Protein AF-A0A1Q3SV59-F1 (afdb_monomer_lite)

Structure (mmCIF, N/CA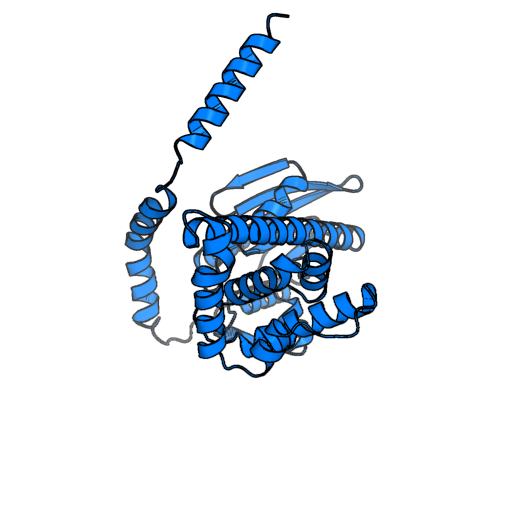/C/O backbone):
data_AF-A0A1Q3SV59-F1
#
_entry.id   AF-A0A1Q3SV59-F1
#
loop_
_atom_site.group_PDB
_atom_site.id
_atom_site.type_symbol
_atom_site.label_atom_id
_atom_site.label_alt_id
_atom_site.label_comp_id
_atom_site.label_asym_id
_atom_site.label_entity_id
_atom_site.label_seq_id
_atom_site.pdbx_PDB_ins_code
_atom_site.Cartn_x
_atom_site.Cartn_y
_atom_site.Cartn_z
_atom_site.occupancy
_atom_site.B_iso_or_equiv
_atom_site.auth_seq_id
_atom_site.auth_comp_id
_atom_site.auth_asym_id
_atom_site.auth_atom_id
_atom_site.pdbx_PDB_model_num
ATOM 1 N N . MET A 1 1 ? -20.778 0.275 23.435 1.00 71.25 1 MET A N 1
ATOM 2 C CA . MET A 1 1 ? -19.853 0.693 22.359 1.00 71.25 1 MET A CA 1
ATOM 3 C C . MET A 1 1 ? -19.160 -0.557 21.856 1.00 71.25 1 MET A C 1
ATOM 5 O O . MET A 1 1 ? -18.616 -1.256 22.701 1.00 71.25 1 MET A O 1
ATOM 9 N N . LYS A 1 2 ? -19.201 -0.863 20.552 1.00 84.00 2 LYS A N 1
ATOM 10 C CA . LYS A 1 2 ? -18.357 -1.925 19.988 1.00 84.00 2 LYS A CA 1
ATOM 11 C C . LYS A 1 2 ? -17.283 -1.284 19.115 1.00 84.00 2 LYS A C 1
ATOM 13 O O . LYS A 1 2 ? -17.604 -0.521 18.201 1.00 84.00 2 LYS A O 1
ATOM 18 N N . LEU A 1 3 ? -16.037 -1.533 19.500 1.00 86.69 3 LEU A N 1
ATOM 19 C CA . LEU A 1 3 ? -14.824 -0.948 18.948 1.00 86.69 3 LEU A CA 1
ATOM 20 C C . LEU A 1 3 ? -14.090 -2.010 18.132 1.00 86.69 3 LEU A C 1
ATOM 22 O O . LEU A 1 3 ? -14.027 -3.168 18.544 1.00 86.69 3 LEU A O 1
ATOM 26 N N . VAL A 1 4 ? -13.506 -1.589 17.018 1.00 90.00 4 VAL A N 1
ATOM 27 C CA . VAL A 1 4 ? -12.573 -2.399 16.237 1.00 90.00 4 VAL A CA 1
ATOM 28 C C . VAL A 1 4 ? -11.297 -1.606 15.965 1.00 90.00 4 VAL A C 1
ATOM 30 O O . VAL A 1 4 ? -11.346 -0.389 15.746 1.00 90.00 4 VAL A O 1
ATOM 33 N N . PHE A 1 5 ? -10.158 -2.297 15.963 1.00 87.75 5 PHE A N 1
ATOM 34 C CA . PHE A 1 5 ? -8.879 -1.720 15.569 1.00 87.75 5 PHE A CA 1
ATOM 35 C C . PHE A 1 5 ? -8.573 -1.973 14.092 1.00 87.75 5 PHE A C 1
ATOM 37 O O . PHE A 1 5 ? -8.591 -3.106 13.620 1.00 87.75 5 PHE A O 1
ATOM 44 N N . LEU A 1 6 ? -8.265 -0.909 13.360 1.00 90.62 6 LEU A N 1
ATOM 45 C CA . LEU A 1 6 ? -7.770 -0.980 11.991 1.00 90.62 6 LEU A CA 1
ATOM 46 C C . LEU A 1 6 ? -6.238 -0.999 12.033 1.00 90.62 6 LEU A C 1
ATOM 48 O O . LEU A 1 6 ? -5.619 -0.048 12.512 1.00 90.62 6 LEU A O 1
ATOM 52 N N . ILE A 1 7 ? -5.628 -2.075 11.542 1.00 83.25 7 ILE A N 1
ATOM 53 C CA . ILE A 1 7 ? -4.179 -2.274 11.611 1.00 83.25 7 ILE A CA 1
ATOM 54 C C . ILE A 1 7 ? -3.636 -2.587 10.211 1.00 83.25 7 ILE A C 1
ATOM 56 O O . ILE A 1 7 ? -3.815 -3.699 9.719 1.00 83.25 7 ILE A O 1
ATOM 60 N N . GLU A 1 8 ? -2.960 -1.625 9.578 1.00 83.75 8 GLU A N 1
ATOM 61 C CA . GLU A 1 8 ? -2.280 -1.845 8.292 1.00 83.75 8 GLU A CA 1
ATOM 62 C C . GLU A 1 8 ? -1.152 -2.868 8.427 1.00 83.75 8 GLU A C 1
ATOM 64 O O . GLU A 1 8 ? -0.273 -2.685 9.257 1.00 83.75 8 GLU A O 1
ATOM 69 N N . GLY A 1 9 ? -1.134 -3.911 7.593 1.00 77.44 9 GLY A N 1
ATOM 70 C CA . GLY A 1 9 ? -0.074 -4.925 7.571 1.00 77.44 9 GLY A CA 1
ATOM 71 C C . GLY A 1 9 ? -0.368 -6.167 8.417 1.00 77.44 9 GLY A C 1
ATOM 72 O O . GLY A 1 9 ? 0.364 -7.158 8.326 1.00 77.44 9 GLY A O 1
ATOM 73 N N . ALA A 1 10 ? -1.465 -6.184 9.185 1.00 76.75 10 ALA A N 1
ATOM 74 C CA . ALA A 1 10 ? -1.849 -7.350 9.981 1.00 76.75 10 ALA A CA 1
ATOM 75 C C . ALA A 1 10 ? -2.159 -8.586 9.114 1.00 76.75 10 ALA A C 1
ATOM 77 O O . ALA A 1 10 ? -1.896 -9.707 9.555 1.00 76.75 10 ALA A O 1
ATOM 78 N N . LYS A 1 11 ? -2.616 -8.409 7.862 1.00 77.38 11 LYS A N 1
ATOM 79 C CA . LYS A 1 11 ? -2.768 -9.519 6.899 1.00 77.38 11 LYS A CA 1
ATOM 80 C C . LYS A 1 11 ? -1.458 -10.269 6.656 1.00 77.38 11 LYS A C 1
ATOM 82 O O . LYS A 1 11 ? -1.465 -11.496 6.579 1.00 77.38 11 LYS A O 1
ATOM 87 N N . GLY A 1 12 ? -0.337 -9.551 6.568 1.00 69.31 12 GLY A N 1
ATOM 88 C CA . GLY A 1 12 ? 0.979 -10.158 6.362 1.00 69.31 12 GLY A CA 1
ATOM 89 C C . 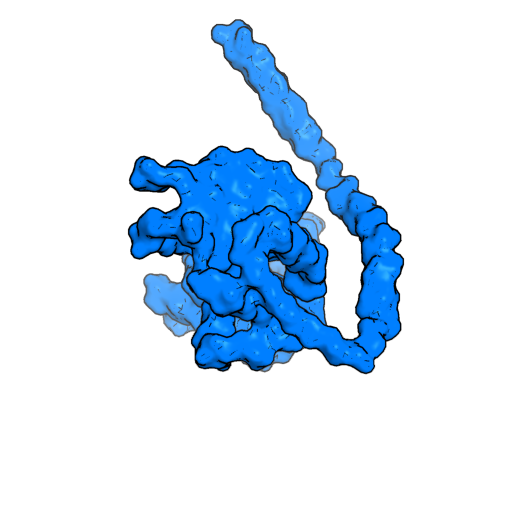GLY A 1 12 ? 1.373 -11.066 7.528 1.00 69.31 12 GLY A C 1
ATOM 90 O O . GLY A 1 12 ? 1.815 -12.193 7.318 1.00 69.31 12 GLY A O 1
ATOM 91 N N . VAL A 1 13 ? 1.125 -10.624 8.762 1.00 70.19 13 VAL A N 1
ATOM 92 C CA . VAL A 1 13 ? 1.375 -11.425 9.974 1.00 70.19 13 VAL A CA 1
ATOM 93 C C . VAL A 1 13 ? 0.439 -12.634 10.043 1.00 70.19 13 VAL A C 1
ATOM 95 O O . VAL A 1 13 ? 0.880 -13.744 10.339 1.00 70.19 13 VAL A O 1
ATOM 98 N N . GLN A 1 14 ? -0.843 -12.459 9.714 1.00 76.38 14 GLN A N 1
ATOM 99 C CA . GLN A 1 14 ? -1.812 -13.561 9.672 1.00 76.38 14 GLN A CA 1
ATOM 100 C C . GLN A 1 14 ? -1.394 -14.658 8.682 1.00 76.38 14 GLN A C 1
ATOM 102 O O . GLN A 1 14 ? -1.534 -15.840 8.989 1.00 76.38 14 GLN A O 1
ATOM 107 N N . GLN A 1 15 ? -0.841 -14.274 7.528 1.00 71.19 15 GLN A N 1
ATOM 108 C CA . GLN A 1 15 ? -0.393 -15.205 6.491 1.00 71.19 15 GLN A CA 1
ATOM 109 C C . GLN A 1 15 ? 0.953 -15.869 6.806 1.00 71.19 15 GLN A C 1
ATOM 111 O O . GLN A 1 15 ? 1.122 -17.054 6.524 1.00 71.19 15 GLN A O 1
ATOM 116 N N . HIS A 1 16 ? 1.913 -15.127 7.365 1.00 66.81 16 HIS A N 1
ATOM 117 C CA . HIS A 1 16 ? 3.304 -15.585 7.476 1.00 66.81 16 HIS A CA 1
ATOM 118 C C . HIS A 1 16 ? 3.741 -15.997 8.884 1.00 66.81 16 HIS A C 1
ATOM 120 O O . HIS A 1 16 ? 4.708 -16.741 9.012 1.00 66.81 16 HIS A O 1
ATOM 126 N N . ALA A 1 17 ? 3.031 -15.560 9.924 1.00 65.62 17 ALA A N 1
ATOM 127 C CA . ALA A 1 17 ? 3.340 -15.868 11.320 1.00 65.62 17 ALA A CA 1
ATOM 128 C C . ALA A 1 17 ? 2.219 -16.666 12.009 1.00 65.62 17 ALA A C 1
ATOM 130 O O . ALA A 1 17 ? 2.153 -16.695 13.230 1.00 65.62 17 ALA A O 1
ATOM 131 N N . ASN A 1 18 ? 1.306 -17.303 11.262 1.00 72.56 18 ASN A N 1
ATOM 132 C CA . ASN A 1 18 ? 0.164 -18.052 11.817 1.00 72.56 18 ASN A CA 1
ATOM 133 C C . ASN A 1 18 ? -0.655 -17.244 12.844 1.00 72.56 18 ASN A C 1
ATOM 135 O O . ASN A 1 18 ? -1.140 -17.789 13.833 1.00 72.56 18 ASN A O 1
ATOM 139 N N . SER A 1 19 ? -0.808 -15.937 12.611 1.00 75.31 19 SER A N 1
ATOM 140 C CA . SER A 1 19 ? -1.455 -14.997 13.545 1.00 75.31 19 SER A CA 1
ATOM 141 C C . SER A 1 19 ? -0.734 -14.805 14.893 1.00 75.31 19 SER A C 1
ATOM 143 O O . SER A 1 19 ? -1.311 -14.230 15.815 1.00 75.31 19 SER A O 1
ATOM 145 N N . ASP A 1 20 ? 0.525 -15.235 15.018 1.00 81.44 20 ASP A N 1
ATOM 146 C CA . ASP A 1 20 ? 1.379 -14.988 16.179 1.00 81.44 20 ASP A CA 1
ATOM 147 C C . ASP A 1 20 ? 2.147 -13.666 16.025 1.00 81.44 20 ASP A C 1
ATOM 149 O O . ASP A 1 20 ? 3.263 -13.597 15.504 1.00 81.44 20 ASP A O 1
ATOM 153 N N . PHE A 1 21 ? 1.537 -12.590 16.521 1.00 79.56 21 PHE A N 1
ATOM 154 C CA . PHE A 1 21 ? 2.120 -11.248 16.495 1.00 79.56 21 PHE A CA 1
ATOM 155 C C . PHE A 1 21 ? 3.379 -11.113 17.366 1.00 79.56 21 PHE A C 1
ATOM 157 O O . PHE A 1 21 ? 4.123 -10.145 17.198 1.00 79.56 21 PHE A O 1
ATOM 164 N N . SER A 1 22 ? 3.672 -12.062 18.266 1.00 79.94 22 SER A N 1
ATOM 165 C CA . SER A 1 22 ? 4.898 -12.006 19.073 1.00 79.94 22 SER A CA 1
ATOM 166 C C . SER A 1 22 ? 6.164 -12.148 18.220 1.00 79.94 22 SER A C 1
ATOM 168 O O . SER A 1 22 ? 7.197 -11.572 18.559 1.00 79.94 22 SER A O 1
ATOM 170 N N . GLN A 1 23 ? 6.061 -12.810 17.062 1.00 74.69 23 GLN A N 1
ATOM 171 C CA . GLN A 1 23 ? 7.168 -13.015 16.121 1.00 74.69 23 GLN A CA 1
ATOM 172 C C . GLN A 1 23 ? 7.599 -11.734 15.403 1.00 74.69 23 GLN A C 1
ATOM 174 O O . GLN A 1 23 ? 8.718 -11.656 14.900 1.00 74.69 23 GLN A O 1
ATOM 179 N N . VAL A 1 24 ? 6.729 -10.720 15.368 1.00 69.44 24 VAL A N 1
ATOM 180 C CA . VAL A 1 24 ? 7.014 -9.423 14.741 1.00 69.44 24 VAL A CA 1
ATOM 181 C C . VAL A 1 24 ? 7.212 -8.305 15.761 1.00 69.44 24 VAL A C 1
ATOM 183 O O . VAL A 1 24 ? 7.395 -7.161 15.363 1.00 69.44 24 VAL A O 1
ATOM 186 N N . LYS A 1 25 ? 7.228 -8.609 17.067 1.00 73.12 25 LYS A N 1
ATOM 187 C CA . LYS A 1 25 ? 7.318 -7.613 18.147 1.00 73.12 25 LYS A CA 1
ATOM 188 C C . LYS A 1 25 ? 8.465 -6.614 17.968 1.00 73.12 25 LYS A C 1
ATOM 190 O O . LYS A 1 25 ? 8.254 -5.420 18.150 1.00 73.12 25 LYS A O 1
ATOM 195 N N . ASP A 1 26 ? 9.649 -7.094 17.601 1.00 67.38 26 ASP A N 1
ATOM 196 C CA . ASP A 1 26 ? 10.840 -6.244 17.474 1.00 67.38 26 ASP A CA 1
ATOM 197 C C . ASP A 1 26 ? 10.957 -5.590 16.086 1.00 67.38 26 ASP A C 1
ATOM 199 O O . ASP A 1 26 ? 11.614 -4.563 15.931 1.00 67.38 26 ASP A O 1
ATOM 203 N N . GLN A 1 27 ? 10.316 -6.173 15.067 1.00 66.56 27 GLN A N 1
ATOM 204 C CA . GLN A 1 27 ? 10.412 -5.734 13.667 1.00 66.56 27 GLN A CA 1
ATOM 205 C C . GLN A 1 27 ? 9.289 -4.766 13.273 1.00 66.56 27 GLN A C 1
ATOM 207 O O . GLN A 1 27 ? 9.495 -3.884 12.443 1.00 66.56 27 GLN A O 1
ATOM 212 N N . GLN A 1 28 ? 8.102 -4.959 13.848 1.00 70.50 28 GLN A N 1
ATOM 213 C CA . GLN A 1 28 ? 6.866 -4.213 13.606 1.00 70.50 28 GLN A CA 1
ATOM 214 C C . GLN A 1 28 ? 6.143 -3.997 14.953 1.00 70.50 28 GLN A C 1
ATOM 216 O O . GLN A 1 28 ? 5.048 -4.533 15.178 1.00 70.50 28 GLN A O 1
ATOM 221 N N . PRO A 1 29 ? 6.768 -3.256 15.892 1.00 69.06 29 PRO A N 1
ATOM 222 C CA . PRO A 1 29 ? 6.237 -3.043 17.242 1.00 69.06 29 PRO A CA 1
ATOM 223 C C . PRO A 1 29 ? 4.836 -2.419 17.246 1.00 69.06 29 PRO A C 1
ATOM 225 O O . PRO A 1 29 ? 4.056 -2.655 18.172 1.00 69.06 29 PRO A O 1
ATOM 228 N N . GLU A 1 30 ? 4.487 -1.666 16.202 1.00 70.12 30 GLU A N 1
ATOM 229 C CA . GLU A 1 30 ? 3.162 -1.091 16.002 1.00 70.12 30 GLU A CA 1
ATOM 230 C C . GLU A 1 30 ? 2.057 -2.149 15.852 1.00 70.12 30 GLU A C 1
ATOM 232 O O . GLU A 1 30 ? 0.995 -2.016 16.467 1.00 70.12 30 GLU A O 1
ATOM 237 N N . LEU A 1 31 ? 2.315 -3.226 15.100 1.00 74.44 31 LEU A N 1
ATOM 238 C CA . LEU A 1 31 ? 1.352 -4.311 14.892 1.00 74.44 31 LEU A CA 1
ATOM 239 C C . LEU A 1 31 ? 1.156 -5.108 16.171 1.00 74.44 31 LEU A C 1
ATOM 241 O O . LEU A 1 31 ? 0.024 -5.383 16.573 1.00 74.44 31 LEU A O 1
ATOM 245 N N . TYR A 1 32 ? 2.269 -5.449 16.823 1.00 76.44 32 TYR A N 1
ATOM 246 C CA . TYR A 1 32 ? 2.247 -6.179 18.081 1.00 76.44 32 TYR A CA 1
ATOM 247 C C . TYR A 1 32 ? 1.446 -5.415 19.138 1.00 76.44 32 TYR A C 1
ATOM 249 O O . TYR A 1 32 ? 0.519 -5.969 19.726 1.00 76.44 32 TYR A O 1
ATOM 257 N N . PHE A 1 33 ? 1.726 -4.124 19.332 1.00 75.25 33 PHE A N 1
ATOM 258 C CA . PHE A 1 33 ? 0.999 -3.327 20.314 1.00 75.25 33 PHE A CA 1
ATOM 259 C C . PHE A 1 33 ? -0.505 -3.281 20.044 1.00 75.25 33 PHE A C 1
ATOM 261 O O . PHE A 1 33 ? -1.291 -3.457 20.973 1.00 75.25 33 PHE A O 1
ATOM 268 N N . LEU A 1 34 ? -0.914 -3.046 18.794 1.00 75.50 34 LEU A N 1
ATOM 269 C CA . LEU A 1 34 ? -2.332 -2.955 18.460 1.00 75.50 34 LEU A CA 1
ATOM 270 C C . LEU A 1 34 ? -3.053 -4.291 18.606 1.00 75.50 34 LEU A C 1
ATOM 272 O O . LEU A 1 34 ? -4.189 -4.307 19.078 1.00 75.50 34 LEU A O 1
ATOM 276 N N . SER A 1 35 ? -2.387 -5.402 18.287 1.00 80.06 35 SER A N 1
ATOM 277 C CA . SER A 1 35 ? -2.933 -6.736 18.547 1.00 80.06 35 SER A CA 1
ATOM 278 C C . SER A 1 35 ? -3.127 -6.999 20.047 1.00 80.06 35 SER A C 1
ATOM 280 O O . SER A 1 35 ? -4.181 -7.488 20.456 1.00 80.06 35 SER A O 1
ATOM 282 N N . GLU A 1 36 ? -2.169 -6.604 20.892 1.00 79.44 36 GLU A N 1
ATOM 283 C CA . GLU A 1 36 ? -2.273 -6.774 22.343 1.00 79.44 36 GLU A CA 1
ATOM 284 C C . GLU A 1 36 ? -3.322 -5.831 22.937 1.00 79.44 36 GLU A C 1
ATOM 286 O O . GLU A 1 36 ? -4.076 -6.219 23.830 1.00 79.44 36 GLU A O 1
ATOM 291 N N . LEU A 1 37 ? -3.442 -4.615 22.403 1.00 77.00 37 LEU A N 1
ATOM 292 C CA . LEU A 1 37 ? -4.496 -3.686 22.780 1.00 77.00 37 LEU A CA 1
ATOM 293 C C . LEU A 1 37 ? -5.880 -4.248 22.431 1.00 77.00 37 LEU A C 1
ATOM 295 O O . LEU A 1 37 ? -6.776 -4.219 23.276 1.00 77.00 37 LEU A O 1
ATOM 299 N N . ALA A 1 38 ? -6.057 -4.785 21.223 1.00 81.94 38 ALA A N 1
ATOM 300 C CA . ALA A 1 38 ? -7.299 -5.423 20.802 1.00 81.94 38 ALA A CA 1
ATOM 301 C C . ALA A 1 38 ? -7.663 -6.585 21.743 1.00 81.94 38 ALA A C 1
ATOM 303 O O . ALA A 1 38 ? -8.746 -6.603 22.333 1.00 81.94 38 ALA A O 1
ATOM 304 N N . LYS A 1 39 ? -6.702 -7.480 21.997 1.00 83.44 39 LYS A N 1
ATOM 305 C CA . LYS A 1 39 ? -6.840 -8.631 22.897 1.00 83.44 39 LYS A CA 1
ATOM 306 C C . LYS A 1 39 ? -7.224 -8.237 24.325 1.00 83.44 39 LYS A C 1
ATOM 308 O O . LYS A 1 39 ? -8.158 -8.802 24.884 1.00 83.44 39 LYS A O 1
ATOM 313 N N . LEU A 1 40 ? -6.554 -7.250 24.920 1.00 81.19 40 LEU A N 1
ATOM 314 C CA . LEU A 1 40 ? -6.821 -6.812 26.299 1.00 81.19 40 LEU A CA 1
ATOM 315 C C . LEU A 1 40 ? -8.206 -6.196 26.491 1.00 81.19 40 LEU A C 1
ATOM 317 O O . LEU A 1 40 ? -8.740 -6.207 27.604 1.00 81.19 40 LEU A O 1
ATOM 321 N N . ASN A 1 41 ? -8.773 -5.661 25.412 1.00 79.38 41 ASN A N 1
ATOM 322 C CA . ASN A 1 41 ? -10.071 -5.004 25.406 1.00 79.38 41 ASN A CA 1
ATOM 323 C C . ASN A 1 41 ? -11.191 -5.874 24.839 1.00 79.38 41 ASN A C 1
ATOM 325 O O . ASN A 1 41 ? -12.309 -5.382 24.704 1.00 79.38 41 ASN A O 1
ATOM 329 N N . ASN A 1 42 ? -10.914 -7.143 24.513 1.00 84.12 42 ASN A N 1
ATOM 330 C CA . ASN A 1 42 ? -11.845 -8.025 23.803 1.00 84.12 42 ASN A CA 1
ATOM 331 C C . ASN A 1 42 ? -12.437 -7.343 22.555 1.00 84.12 42 ASN A C 1
ATOM 333 O O . ASN A 1 42 ? -13.641 -7.405 22.306 1.00 84.12 42 ASN A O 1
ATOM 337 N N . CYS A 1 43 ? -11.587 -6.617 21.829 1.00 85.56 43 CYS A N 1
ATOM 338 C CA . CYS A 1 43 ? -11.930 -5.937 20.591 1.00 85.56 43 CYS A CA 1
ATOM 339 C C . CYS A 1 43 ? -11.381 -6.729 19.410 1.00 85.56 43 CYS A C 1
ATOM 341 O O . CYS A 1 43 ? -10.296 -7.308 19.487 1.00 85.56 43 CYS A O 1
ATOM 343 N N . ASP A 1 44 ? -12.115 -6.692 18.307 1.00 87.25 44 ASP A N 1
ATOM 344 C CA . ASP A 1 44 ? -11.641 -7.240 17.047 1.00 87.25 44 ASP A CA 1
ATOM 345 C C . ASP A 1 44 ? -10.610 -6.291 16.418 1.00 87.25 44 ASP A C 1
ATOM 347 O O . ASP A 1 44 ? -10.552 -5.091 16.724 1.00 87.25 44 ASP A O 1
ATOM 351 N N . PHE A 1 45 ? -9.804 -6.821 15.506 1.00 87.75 45 PHE A N 1
ATOM 352 C CA . PHE A 1 45 ? -8.989 -6.015 14.611 1.00 87.75 45 PHE A CA 1
ATOM 353 C C . PHE A 1 45 ? -9.100 -6.527 13.178 1.00 87.75 45 PHE A C 1
ATOM 355 O O . PHE A 1 45 ? -9.414 -7.692 12.938 1.00 87.75 45 PHE A O 1
ATOM 362 N N . PHE A 1 46 ? -8.838 -5.651 12.217 1.00 89.06 46 PHE A N 1
ATOM 363 C CA . PHE A 1 46 ? -8.887 -5.965 10.795 1.00 89.06 46 PHE A CA 1
ATOM 364 C C . PHE A 1 46 ? -7.915 -5.078 10.018 1.00 89.06 46 PHE A C 1
ATOM 366 O O . PHE A 1 46 ? -7.522 -4.003 10.471 1.00 89.06 46 PHE A O 1
ATOM 373 N N . ASP A 1 47 ? -7.544 -5.535 8.828 1.00 88.94 47 ASP A N 1
ATOM 374 C CA . ASP A 1 47 ? -6.636 -4.831 7.929 1.00 88.94 47 ASP A CA 1
ATOM 375 C C . ASP A 1 47 ? -7.331 -4.579 6.584 1.00 88.94 47 ASP A C 1
ATOM 377 O O . ASP A 1 47 ? -7.335 -5.447 5.702 1.00 88.94 47 ASP A O 1
ATOM 381 N N . PRO A 1 48 ? -7.982 -3.421 6.408 1.00 86.31 48 PRO A N 1
ATOM 382 C CA . PRO A 1 48 ? -8.584 -3.051 5.142 1.00 86.31 48 PRO A CA 1
ATOM 383 C C . PRO A 1 48 ? -7.556 -2.465 4.174 1.00 86.31 48 PRO A C 1
ATOM 385 O O . PRO A 1 48 ? -7.922 -2.235 3.028 1.00 86.31 48 PRO A O 1
ATOM 388 N N . ILE A 1 49 ? -6.310 -2.203 4.588 1.00 85.81 49 ILE A N 1
ATOM 389 C CA . ILE A 1 49 ? -5.359 -1.496 3.736 1.00 85.81 49 ILE A CA 1
ATOM 390 C C . ILE A 1 49 ? -4.853 -2.432 2.640 1.00 85.81 49 ILE A C 1
ATOM 392 O O . ILE A 1 49 ? -4.364 -3.533 2.882 1.00 85.81 49 ILE A O 1
ATOM 396 N N . VAL A 1 50 ? -5.008 -1.984 1.397 1.00 81.06 50 VAL A N 1
ATOM 397 C CA . VAL A 1 50 ? -4.549 -2.695 0.203 1.00 81.06 50 VAL A CA 1
ATOM 398 C C . VAL A 1 50 ? -3.404 -1.901 -0.398 1.00 81.06 50 VAL A C 1
ATOM 400 O O . VAL A 1 50 ? -3.639 -0.964 -1.158 1.00 81.06 50 VAL A O 1
ATOM 403 N N . SER A 1 51 ? -2.162 -2.250 -0.067 1.00 77.06 51 SER A N 1
ATOM 404 C CA . SER A 1 51 ? -0.976 -1.535 -0.549 1.00 77.06 51 SER A CA 1
ATOM 405 C C . SER A 1 51 ? -0.049 -2.465 -1.325 1.00 77.06 51 SER A C 1
ATOM 407 O O . SER A 1 51 ? 0.394 -3.482 -0.805 1.00 77.06 51 SER A O 1
ATOM 409 N N . MET A 1 52 ? 0.214 -2.112 -2.590 1.00 76.94 52 MET A N 1
ATOM 410 C CA . MET A 1 52 ? 1.190 -2.769 -3.477 1.00 76.94 52 MET A CA 1
ATOM 411 C C . MET A 1 52 ? 1.167 -4.317 -3.498 1.00 76.94 52 MET A C 1
ATOM 413 O O . MET A 1 52 ? 2.214 -4.948 -3.633 1.00 76.94 52 MET A O 1
ATOM 417 N N . ASP A 1 53 ? -0.012 -4.942 -3.395 1.00 81.12 53 ASP A N 1
ATOM 418 C CA . ASP A 1 53 ? -0.152 -6.396 -3.527 1.00 81.12 53 ASP A CA 1
ATOM 419 C C . ASP A 1 53 ? -0.121 -6.860 -4.999 1.00 81.12 53 ASP A C 1
ATOM 421 O O . ASP A 1 53 ? -0.130 -6.064 -5.943 1.00 81.12 53 ASP A O 1
ATOM 425 N N . VAL A 1 54 ? -0.090 -8.180 -5.212 1.00 85.50 54 VAL A N 1
ATOM 426 C CA . VAL A 1 54 ? -0.034 -8.778 -6.557 1.00 85.50 54 VAL A CA 1
ATOM 427 C C . VAL A 1 54 ? -1.198 -8.311 -7.437 1.00 85.50 54 VAL A C 1
ATOM 429 O O . VAL A 1 54 ? -1.001 -8.046 -8.625 1.00 85.50 54 VAL A O 1
ATOM 432 N N . GLN A 1 55 ? -2.408 -8.183 -6.888 1.00 84.62 55 GLN A N 1
ATOM 433 C CA . GLN A 1 55 ? -3.588 -7.787 -7.655 1.00 84.62 55 GLN A CA 1
ATOM 434 C C . GLN A 1 55 ? -3.512 -6.312 -8.068 1.00 84.62 55 GLN A C 1
ATOM 436 O O . GLN A 1 55 ? -3.734 -5.974 -9.232 1.00 84.62 55 GLN A O 1
ATOM 441 N N . HIS A 1 56 ? -3.124 -5.439 -7.146 1.00 85.75 56 HIS A N 1
ATOM 442 C CA . HIS A 1 56 ? -2.924 -4.019 -7.381 1.00 85.75 56 HIS A CA 1
ATOM 443 C C . HIS A 1 56 ? -1.838 -3.772 -8.436 1.00 85.75 56 HIS A C 1
ATOM 445 O O . HIS A 1 56 ? -2.033 -2.979 -9.362 1.00 85.75 56 HIS A O 1
ATOM 451 N N . ILE A 1 57 ? -0.726 -4.505 -8.363 1.00 90.88 57 ILE A N 1
ATOM 452 C CA . ILE A 1 57 ? 0.344 -4.434 -9.363 1.00 90.88 57 ILE A CA 1
ATOM 453 C C . ILE A 1 57 ? -0.135 -4.975 -10.723 1.00 90.88 57 ILE A C 1
ATOM 455 O O . ILE A 1 57 ? 0.160 -4.377 -11.759 1.00 90.88 57 ILE A O 1
ATOM 459 N N . THR A 1 58 ? -0.931 -6.051 -10.742 1.00 91.81 58 THR A N 1
ATOM 460 C CA . THR A 1 58 ? -1.532 -6.591 -11.980 1.00 91.81 58 THR A CA 1
ATOM 461 C C . THR A 1 58 ? -2.402 -5.530 -12.665 1.00 91.81 58 THR A C 1
ATOM 463 O O . THR A 1 58 ? -2.287 -5.301 -13.873 1.00 91.81 58 THR A O 1
ATOM 466 N N . TYR A 1 59 ? -3.215 -4.799 -11.893 1.00 90.56 59 TYR A N 1
ATOM 467 C CA . TYR A 1 59 ? -4.010 -3.686 -12.413 1.00 90.56 59 TYR A CA 1
ATOM 468 C C . TYR A 1 59 ? -3.158 -2.531 -12.937 1.00 90.56 59 TYR A C 1
ATOM 470 O O . TYR A 1 59 ? -3.518 -1.938 -13.957 1.00 90.56 59 TYR A O 1
ATOM 478 N N . ALA A 1 60 ? -2.017 -2.239 -12.311 1.00 92.06 60 ALA A N 1
ATOM 479 C CA . ALA A 1 60 ? -1.088 -1.235 -12.820 1.00 92.06 60 ALA A CA 1
ATOM 480 C C . ALA A 1 60 ? -0.571 -1.608 -14.221 1.00 92.06 60 ALA A C 1
ATOM 482 O O . ALA A 1 60 ? -0.614 -0.778 -15.130 1.00 92.06 60 ALA A O 1
ATOM 483 N N . PHE A 1 61 ? -0.169 -2.864 -14.446 1.00 93.94 61 PHE A N 1
ATOM 484 C CA . PHE A 1 61 ? 0.266 -3.327 -15.773 1.00 93.94 61 PHE A CA 1
ATOM 485 C C . PHE A 1 61 ? -0.856 -3.306 -16.820 1.00 93.94 61 PHE A C 1
ATOM 487 O O . PHE A 1 61 ? -0.605 -3.038 -17.995 1.00 93.94 61 PHE A O 1
ATOM 494 N N . SER A 1 62 ? -2.108 -3.508 -16.405 1.00 92.00 62 SER A N 1
ATOM 495 C CA . SER A 1 62 ? -3.276 -3.322 -17.275 1.00 92.00 62 SER A CA 1
ATOM 496 C C . SER A 1 62 ? -3.604 -1.853 -17.565 1.00 92.00 62 SER A C 1
ATOM 498 O O . SER A 1 62 ? -4.187 -1.562 -18.611 1.00 92.00 62 SER A O 1
ATOM 500 N N . LYS A 1 63 ? -3.249 -0.927 -16.664 1.00 92.94 63 LYS A N 1
ATOM 501 C CA . LYS A 1 63 ? -3.533 0.509 -16.790 1.00 92.94 63 LYS A CA 1
ATOM 502 C C . LYS A 1 63 ? -2.493 1.256 -17.620 1.00 92.94 63 LYS A C 1
ATOM 504 O O . LYS A 1 63 ? -2.865 2.115 -18.422 1.00 92.94 63 LYS A O 1
ATOM 509 N N . PHE A 1 64 ? -1.214 0.990 -17.377 1.00 92.25 64 PHE A N 1
ATOM 510 C CA . PHE A 1 64 ? -0.112 1.678 -18.039 1.00 92.25 64 PHE A CA 1
ATOM 511 C C . PHE A 1 64 ? 0.268 0.968 -19.345 1.00 92.25 64 PHE A C 1
ATOM 513 O O . PHE A 1 64 ? 0.200 -0.262 -19.421 1.00 92.25 64 PHE A O 1
ATOM 520 N N . PRO A 1 65 ? 0.664 1.714 -20.393 1.00 90.00 65 PRO A N 1
ATOM 521 C CA . PRO A 1 65 ? 1.097 1.113 -21.647 1.00 90.00 65 PRO A CA 1
ATOM 522 C C . PRO A 1 65 ? 2.353 0.244 -21.440 1.00 90.00 65 PRO A C 1
ATOM 524 O O . PRO A 1 65 ? 3.156 0.550 -20.555 1.00 90.00 65 PRO A O 1
ATOM 527 N N . PRO A 1 66 ? 2.589 -0.783 -22.284 1.00 89.00 66 PRO A N 1
ATOM 528 C CA . PRO A 1 66 ? 3.755 -1.667 -22.171 1.00 89.00 66 PRO A CA 1
ATOM 529 C C . PRO A 1 66 ? 5.106 -0.944 -22.098 1.00 89.00 66 PRO A C 1
ATOM 531 O O . PRO A 1 66 ? 6.017 -1.391 -21.407 1.00 89.00 66 PRO A O 1
ATOM 534 N N . THR A 1 67 ? 5.217 0.217 -22.748 1.00 85.38 67 THR A N 1
ATOM 535 C CA . THR A 1 67 ? 6.407 1.083 -22.719 1.00 85.38 67 THR A CA 1
ATOM 536 C C . THR A 1 67 ? 6.729 1.655 -21.335 1.00 85.38 67 THR A C 1
ATOM 538 O O . THR A 1 67 ? 7.842 2.117 -21.116 1.00 85.38 67 THR A O 1
ATOM 541 N N . GLN A 1 68 ? 5.784 1.618 -20.392 1.00 88.81 68 GLN A N 1
ATOM 542 C CA . GLN A 1 68 ? 5.951 2.081 -19.013 1.00 88.81 68 GLN A CA 1
ATOM 543 C C . GLN A 1 68 ? 6.015 0.932 -17.996 1.00 88.81 68 GLN A C 1
ATOM 545 O O . GLN A 1 68 ? 6.160 1.186 -16.804 1.00 88.81 68 GLN A O 1
ATOM 550 N N . HIS A 1 69 ? 5.932 -0.335 -18.412 1.00 92.94 69 HIS A N 1
ATOM 551 C CA . HIS A 1 69 ? 5.894 -1.460 -17.465 1.00 92.94 69 HIS A CA 1
ATOM 552 C C . HIS A 1 69 ? 7.186 -1.619 -16.662 1.00 92.94 69 HIS A C 1
ATOM 554 O O . HIS A 1 69 ? 7.123 -1.819 -15.451 1.00 92.94 69 HIS A O 1
ATOM 560 N N . GLU A 1 70 ? 8.349 -1.453 -17.295 1.00 91.94 70 GLU A N 1
ATOM 561 C CA . GLU A 1 70 ? 9.639 -1.459 -16.588 1.00 91.94 70 GLU A CA 1
ATOM 562 C C . GLU A 1 70 ? 9.694 -0.338 -15.533 1.00 91.94 70 GLU A C 1
ATOM 564 O O . GLU A 1 70 ? 10.128 -0.546 -14.400 1.00 91.94 70 GLU A O 1
ATOM 569 N N . ARG A 1 71 ? 9.152 0.844 -15.858 1.00 89.75 71 ARG A N 1
ATOM 570 C CA . ARG A 1 71 ? 9.012 1.960 -14.912 1.00 89.75 71 ARG A CA 1
ATOM 571 C C . ARG A 1 71 ? 8.098 1.592 -13.745 1.00 89.75 71 ARG A C 1
ATOM 573 O O . ARG A 1 71 ? 8.486 1.844 -12.610 1.00 89.75 71 ARG A O 1
ATOM 580 N N . VAL A 1 72 ? 6.925 1.010 -14.004 1.00 92.94 72 VAL A N 1
ATOM 581 C CA . VAL A 1 72 ? 5.986 0.555 -12.962 1.00 92.94 72 VAL A CA 1
ATOM 582 C C . VAL A 1 72 ? 6.680 -0.403 -11.991 1.00 92.94 72 VAL A C 1
ATOM 584 O O . VAL A 1 72 ? 6.597 -0.194 -10.783 1.00 92.94 72 VAL A O 1
ATOM 587 N N . ALA A 1 73 ? 7.431 -1.384 -12.504 1.00 92.25 73 ALA A N 1
ATOM 588 C CA . ALA A 1 73 ? 8.218 -2.301 -11.680 1.00 92.25 73 ALA A CA 1
ATOM 589 C C . ALA A 1 73 ? 9.212 -1.550 -10.778 1.00 92.25 73 ALA A C 1
ATOM 591 O O . ALA A 1 73 ? 9.250 -1.783 -9.573 1.00 92.25 73 ALA A O 1
ATOM 592 N N . HIS A 1 74 ? 9.961 -0.589 -11.326 1.00 89.69 74 HIS A N 1
ATOM 593 C CA . HIS A 1 74 ? 10.893 0.212 -10.531 1.00 89.69 74 HIS A CA 1
ATOM 594 C C . HIS A 1 74 ? 10.214 1.111 -9.487 1.00 89.69 74 HIS A C 1
ATOM 596 O O . HIS A 1 74 ? 10.784 1.288 -8.415 1.00 89.69 74 HIS A O 1
ATOM 602 N N . VAL A 1 75 ? 9.009 1.638 -9.744 1.00 88.88 75 VAL A N 1
ATOM 603 C CA . VAL A 1 75 ? 8.243 2.383 -8.723 1.00 88.88 75 VAL A CA 1
ATOM 604 C C . VAL A 1 75 ? 7.877 1.481 -7.543 1.00 88.88 75 VAL A C 1
ATOM 606 O O . VAL A 1 75 ? 7.987 1.905 -6.397 1.00 88.88 75 VAL A O 1
ATOM 609 N N . ILE A 1 76 ? 7.493 0.231 -7.807 1.00 88.19 76 ILE A N 1
ATOM 610 C CA . ILE A 1 76 ? 7.182 -0.748 -6.755 1.00 88.19 76 ILE A CA 1
ATOM 611 C C . ILE A 1 76 ? 8.444 -1.092 -5.958 1.00 88.19 76 ILE A C 1
ATOM 613 O O . ILE A 1 76 ? 8.416 -1.076 -4.731 1.00 88.19 76 ILE A O 1
ATOM 617 N N . LEU A 1 77 ? 9.568 -1.348 -6.636 1.00 86.19 77 LEU A N 1
ATOM 618 C CA . LEU A 1 77 ? 10.853 -1.591 -5.969 1.00 86.19 77 LEU A CA 1
ATOM 619 C C . LEU A 1 77 ? 11.262 -0.410 -5.076 1.00 86.19 77 LEU A C 1
ATOM 621 O O . LEU A 1 77 ? 11.710 -0.616 -3.952 1.00 86.19 77 LEU A O 1
ATOM 625 N N . ASP A 1 78 ? 11.073 0.822 -5.551 1.00 80.00 78 ASP A N 1
ATOM 626 C CA . ASP A 1 78 ? 11.362 2.029 -4.777 1.00 80.00 78 ASP A CA 1
ATOM 627 C C . ASP A 1 78 ? 10.427 2.197 -3.571 1.00 80.00 78 ASP A C 1
ATOM 629 O O . ASP A 1 78 ? 10.879 2.654 -2.525 1.00 80.00 78 ASP A O 1
ATOM 633 N N . PHE A 1 79 ? 9.153 1.807 -3.682 1.00 77.25 79 PHE A N 1
ATOM 634 C CA . PHE A 1 79 ? 8.192 1.887 -2.577 1.00 77.25 79 PHE A CA 1
ATOM 635 C C . PHE A 1 79 ? 8.620 1.038 -1.371 1.00 77.25 79 PHE A C 1
ATOM 637 O O . PHE A 1 79 ? 8.550 1.496 -0.234 1.00 77.25 79 PHE A O 1
ATOM 644 N N . PHE A 1 80 ? 9.119 -0.178 -1.607 1.00 72.00 80 PHE A N 1
ATOM 645 C CA . PHE A 1 80 ? 9.559 -1.081 -0.535 1.00 72.00 80 PHE A CA 1
ATOM 646 C C . PHE A 1 80 ? 10.951 -0.745 0.035 1.00 72.00 80 PHE A C 1
ATOM 648 O O . PHE A 1 80 ? 11.387 -1.348 1.019 1.00 72.00 80 PHE A O 1
ATOM 655 N N . ARG A 1 81 ? 11.673 0.219 -0.549 1.00 65.81 81 ARG A N 1
ATOM 656 C CA . ARG A 1 81 ? 13.006 0.624 -0.093 1.00 65.81 81 ARG A CA 1
ATOM 657 C C . ARG A 1 81 ? 12.913 1.697 0.984 1.00 65.81 81 ARG A C 1
ATOM 659 O O . ARG A 1 81 ? 12.697 2.865 0.682 1.00 65.81 81 ARG A O 1
ATOM 666 N N . SER A 1 82 ? 13.213 1.338 2.231 1.00 50.38 82 SER A N 1
ATOM 667 C CA . SER A 1 82 ? 13.533 2.350 3.249 1.00 50.38 82 SER A CA 1
ATOM 668 C C . SER A 1 82 ? 14.898 2.195 3.918 1.00 50.38 82 SER A C 1
ATOM 670 O O . SER A 1 82 ? 15.341 3.185 4.491 1.00 50.38 82 SER A O 1
ATOM 672 N N . LYS A 1 83 ? 15.597 1.045 3.807 1.00 40.91 83 LYS A N 1
ATOM 673 C CA . LYS A 1 83 ? 16.996 0.855 4.288 1.00 40.91 83 LYS A CA 1
ATOM 674 C C . LYS A 1 83 ? 17.679 -0.490 3.946 1.00 40.91 83 LYS A C 1
ATOM 676 O O . LYS A 1 83 ? 18.825 -0.681 4.344 1.00 40.91 83 LYS A O 1
ATOM 681 N N . THR A 1 84 ? 17.042 -1.415 3.219 1.00 52.31 84 THR A N 1
ATOM 682 C CA . THR A 1 84 ? 17.576 -2.780 3.000 1.00 52.31 84 THR A CA 1
ATOM 683 C C . THR A 1 84 ? 17.435 -3.200 1.532 1.00 52.31 84 THR A C 1
ATOM 685 O O . THR A 1 84 ? 16.400 -2.907 0.929 1.00 52.31 84 THR A O 1
ATOM 688 N N . PRO A 1 85 ? 18.431 -3.877 0.927 1.00 60.41 85 PRO A N 1
ATOM 689 C CA . PRO A 1 85 ? 18.357 -4.297 -0.468 1.00 60.41 85 PRO A CA 1
ATOM 690 C C . PRO A 1 85 ? 17.498 -5.570 -0.591 1.00 60.41 85 PRO A C 1
ATOM 692 O O . PRO A 1 85 ? 18.001 -6.692 -0.600 1.00 60.41 85 PRO A O 1
ATOM 695 N N . LEU A 1 86 ? 16.176 -5.391 -0.649 1.00 72.50 86 LEU A N 1
ATOM 696 C CA . LEU A 1 86 ? 15.190 -6.473 -0.796 1.00 72.50 86 LEU A CA 1
ATOM 697 C C . LEU A 1 86 ? 14.609 -6.565 -2.216 1.00 72.50 86 LEU A C 1
ATOM 699 O O . LEU A 1 86 ? 13.656 -7.310 -2.431 1.00 72.50 86 LEU A O 1
ATOM 703 N N . ASP A 1 87 ? 15.170 -5.852 -3.196 1.00 79.81 87 ASP A N 1
ATOM 704 C CA . ASP A 1 87 ? 14.608 -5.737 -4.548 1.00 79.81 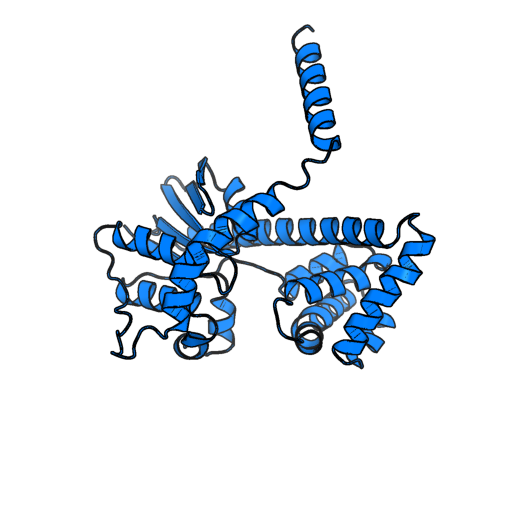87 ASP A CA 1
ATOM 705 C C . ASP A 1 87 ? 14.337 -7.096 -5.201 1.00 79.81 87 ASP A C 1
ATOM 707 O O . ASP A 1 87 ? 13.266 -7.300 -5.763 1.00 79.81 87 ASP A O 1
ATOM 711 N N . ILE A 1 88 ? 15.262 -8.054 -5.086 1.00 80.69 88 ILE A N 1
ATOM 712 C CA . ILE A 1 88 ? 15.074 -9.405 -5.640 1.00 80.69 88 ILE A CA 1
ATOM 713 C C . ILE A 1 88 ? 13.910 -10.148 -4.986 1.00 80.69 88 ILE A C 1
ATOM 715 O O . ILE A 1 88 ? 13.192 -10.891 -5.658 1.00 80.69 88 ILE A O 1
ATOM 719 N N . ILE A 1 89 ? 13.708 -9.957 -3.684 1.00 80.25 89 ILE A N 1
ATOM 720 C CA . ILE A 1 89 ? 12.582 -10.558 -2.967 1.00 80.25 89 ILE A CA 1
ATOM 721 C C . ILE A 1 89 ? 11.283 -9.901 -3.435 1.00 80.25 89 ILE A C 1
ATOM 723 O O . ILE A 1 89 ? 10.352 -10.610 -3.809 1.00 80.25 89 ILE A O 1
ATOM 727 N N . ILE A 1 90 ? 11.243 -8.567 -3.513 1.00 83.50 90 ILE A N 1
ATOM 728 C CA . ILE A 1 90 ? 10.073 -7.826 -4.002 1.00 83.50 90 ILE A CA 1
ATOM 729 C C . ILE A 1 90 ? 9.728 -8.216 -5.445 1.00 83.50 90 ILE A C 1
ATOM 731 O O . ILE A 1 90 ? 8.565 -8.453 -5.777 1.00 83.50 90 ILE A O 1
ATOM 735 N N . LEU A 1 91 ? 10.742 -8.359 -6.298 1.00 86.38 91 LEU A N 1
ATOM 736 C CA . LEU A 1 91 ? 10.589 -8.812 -7.673 1.00 86.38 91 LEU A CA 1
ATOM 737 C C . LEU A 1 91 ? 9.942 -10.197 -7.740 1.00 86.38 91 LEU A C 1
ATOM 739 O O . LEU A 1 91 ? 8.980 -10.387 -8.479 1.00 86.38 91 LEU A O 1
ATOM 743 N N . LYS A 1 92 ? 10.455 -11.159 -6.964 1.00 84.12 92 LYS A N 1
ATOM 744 C CA . LYS A 1 92 ? 9.984 -12.551 -6.976 1.00 84.12 92 LYS A CA 1
ATOM 745 C C . LYS A 1 92 ? 8.604 -12.727 -6.352 1.00 84.12 92 LYS A C 1
ATOM 747 O O . LYS A 1 92 ? 7.843 -13.556 -6.839 1.00 84.12 92 LYS A O 1
ATOM 752 N N . LEU A 1 93 ? 8.296 -11.991 -5.285 1.00 81.94 93 LEU A N 1
ATOM 753 C CA . LEU A 1 93 ? 7.055 -12.169 -4.527 1.00 81.94 93 LEU A CA 1
ATOM 754 C C . LEU A 1 93 ? 5.892 -11.330 -5.059 1.00 81.94 93 LEU A C 1
ATOM 756 O O . LEU A 1 93 ? 4.748 -11.762 -4.953 1.00 81.94 93 LEU A O 1
ATOM 760 N N . PHE A 1 94 ? 6.163 -10.165 -5.652 1.00 88.06 94 PHE A N 1
ATOM 761 C CA . PHE A 1 94 ? 5.110 -9.223 -6.038 1.00 88.06 94 PHE A CA 1
ATOM 762 C C . PHE A 1 94 ? 5.097 -8.942 -7.540 1.00 88.06 94 PHE A C 1
ATOM 764 O O . PHE A 1 94 ? 4.105 -9.216 -8.215 1.00 88.06 94 PHE A O 1
ATOM 771 N N . ILE A 1 95 ? 6.202 -8.432 -8.087 1.00 91.75 95 ILE A N 1
ATOM 772 C CA . ILE A 1 95 ? 6.235 -7.912 -9.464 1.00 91.75 95 ILE A CA 1
ATOM 773 C C . ILE A 1 95 ? 6.102 -9.036 -10.496 1.00 91.75 95 ILE A C 1
ATOM 775 O O . ILE A 1 95 ? 5.279 -8.935 -11.405 1.00 91.75 95 ILE A O 1
ATOM 779 N N . LEU A 1 96 ? 6.891 -10.107 -10.370 1.00 92.25 96 LEU A N 1
ATOM 780 C CA . LEU A 1 96 ? 6.892 -11.214 -11.325 1.00 92.25 96 LEU A CA 1
ATOM 781 C C . LEU A 1 96 ? 5.547 -11.967 -11.334 1.00 92.25 96 LEU A C 1
ATOM 783 O O . LEU A 1 96 ? 4.988 -12.106 -12.425 1.00 92.25 96 LEU A O 1
ATOM 787 N N . PRO A 1 97 ? 4.970 -12.380 -10.185 1.00 92.81 97 PRO A N 1
ATOM 788 C CA . PRO A 1 97 ? 3.638 -12.984 -10.162 1.00 92.81 97 PRO A CA 1
ATOM 789 C C . PRO A 1 97 ? 2.559 -12.072 -10.758 1.00 92.81 97 PRO A C 1
ATOM 791 O O . PRO A 1 97 ? 1.725 -12.526 -11.541 1.00 92.81 97 PRO A O 1
ATOM 794 N N . ALA A 1 98 ? 2.600 -10.770 -10.460 1.00 93.44 98 ALA A N 1
ATOM 795 C CA . ALA A 1 98 ? 1.640 -9.817 -11.010 1.00 93.44 98 ALA A CA 1
ATOM 796 C C . ALA A 1 98 ? 1.766 -9.667 -12.534 1.00 93.44 98 ALA A C 1
ATOM 798 O O . ALA A 1 98 ? 0.765 -9.632 -13.251 1.00 93.44 98 ALA A O 1
ATOM 799 N N . TYR A 1 99 ? 2.994 -9.629 -13.056 1.00 95.25 99 TYR A N 1
ATOM 800 C CA . TYR A 1 99 ? 3.221 -9.566 -14.498 1.00 95.25 99 TYR A CA 1
ATOM 801 C C . TYR A 1 99 ? 2.778 -10.855 -15.203 1.00 95.25 99 TYR A C 1
ATOM 803 O O . TYR A 1 99 ? 2.205 -10.805 -16.290 1.00 95.25 99 TYR A O 1
ATOM 811 N N . GLN A 1 100 ? 2.988 -12.016 -14.577 1.00 93.88 100 GLN A N 1
ATOM 812 C CA . GLN A 1 100 ? 2.514 -13.305 -15.088 1.00 93.88 100 GLN A CA 1
ATOM 813 C C . GLN A 1 100 ? 0.981 -13.369 -15.148 1.00 93.88 100 GLN A C 1
ATOM 815 O O . GLN A 1 100 ? 0.432 -13.838 -16.148 1.00 93.88 100 GLN A O 1
ATOM 820 N N . ASN A 1 101 ? 0.287 -12.845 -14.132 1.00 94.75 101 ASN A N 1
ATOM 821 C CA . ASN A 1 101 ? -1.171 -12.714 -14.151 1.00 94.75 101 ASN A CA 1
ATOM 822 C C . ASN A 1 101 ? -1.633 -11.802 -15.293 1.00 94.75 101 ASN A C 1
ATOM 824 O O . ASN A 1 101 ? -2.469 -12.209 -16.098 1.00 94.75 101 ASN A O 1
ATOM 828 N N . TYR A 1 102 ? -1.016 -10.625 -15.437 1.00 95.69 102 TYR A N 1
ATOM 829 C CA . TYR A 1 102 ? -1.281 -9.710 -16.550 1.00 95.69 102 TYR A CA 1
ATOM 830 C C . TYR A 1 102 ? -1.089 -10.388 -17.919 1.00 95.69 102 TYR A C 1
ATOM 832 O O . TYR A 1 102 ? -1.949 -10.296 -18.796 1.00 95.69 102 TYR A O 1
ATOM 840 N N . MET A 1 103 ? 0.019 -11.112 -18.106 1.00 94.50 103 MET A N 1
ATOM 841 C CA . MET A 1 103 ? 0.304 -11.846 -19.339 1.00 94.50 103 MET A CA 1
ATOM 842 C C . MET A 1 103 ? -0.772 -12.894 -19.640 1.00 94.50 103 MET A C 1
ATOM 844 O O . MET A 1 103 ? -1.246 -12.973 -20.775 1.00 94.50 103 MET A O 1
ATOM 848 N N . LYS A 1 104 ? -1.199 -13.656 -18.625 1.00 93.12 104 LYS A N 1
ATOM 849 C CA . LYS A 1 104 ? -2.277 -14.645 -18.744 1.00 93.12 104 LYS A CA 1
ATOM 850 C C . LYS A 1 104 ? -3.599 -13.989 -19.151 1.00 93.12 104 LYS A C 1
ATOM 852 O O . LYS A 1 104 ? -4.252 -14.482 -20.065 1.00 93.12 104 LYS A O 1
ATOM 857 N N . GLU A 1 105 ? -3.964 -12.873 -18.524 1.00 93.31 105 GLU A N 1
ATOM 858 C CA . GLU A 1 105 ? -5.188 -12.115 -18.826 1.00 93.31 105 GLU A CA 1
ATOM 859 C C . GLU A 1 105 ? -5.182 -11.507 -20.236 1.00 93.31 105 GLU A C 1
ATOM 861 O O . GLU A 1 105 ? -6.220 -11.450 -20.894 1.00 93.31 105 GLU A O 1
ATOM 866 N N . LYS A 1 106 ? -4.018 -11.061 -20.723 1.00 91.81 106 LYS A N 1
ATOM 867 C CA . LYS A 1 106 ? -3.860 -10.464 -22.061 1.00 91.81 106 LYS A CA 1
ATOM 868 C C . LYS A 1 106 ? -3.507 -11.466 -23.161 1.00 91.81 106 LYS A C 1
ATOM 870 O O . LYS A 1 106 ? -3.380 -11.066 -24.316 1.00 91.81 106 LYS A O 1
ATOM 875 N N . GLY A 1 107 ? -3.322 -12.745 -22.832 1.00 90.56 107 GLY A N 1
ATOM 876 C CA . GLY A 1 107 ? -2.882 -13.769 -23.784 1.00 90.56 107 GLY A CA 1
ATOM 877 C C . GLY A 1 107 ? -1.441 -13.589 -24.288 1.00 90.56 107 GLY A C 1
ATOM 878 O O . GLY A 1 107 ? -1.080 -14.146 -25.325 1.00 90.56 107 GLY A O 1
ATOM 879 N N . ILE A 1 108 ? -0.609 -12.826 -23.574 1.00 90.25 108 ILE A N 1
ATOM 880 C CA . ILE A 1 108 ? 0.807 -12.614 -23.898 1.00 90.25 108 ILE A CA 1
ATOM 881 C C . ILE A 1 108 ? 1.603 -13.821 -23.391 1.00 90.25 108 ILE A C 1
ATOM 883 O O . ILE A 1 108 ? 1.464 -14.228 -22.243 1.00 90.25 108 ILE A O 1
ATOM 887 N N . ARG A 1 109 ? 2.453 -14.407 -24.243 1.00 88.94 109 ARG A N 1
ATOM 888 C CA . ARG A 1 109 ? 3.199 -15.640 -23.915 1.00 88.94 109 ARG A CA 1
ATOM 889 C C . ARG A 1 109 ? 4.684 -15.436 -23.640 1.00 88.94 109 ARG A C 1
ATOM 891 O O . ARG A 1 109 ? 5.320 -16.329 -23.092 1.00 88.94 109 ARG A O 1
ATOM 898 N N . LEU A 1 110 ? 5.237 -14.292 -24.031 1.00 89.44 110 LEU A N 1
ATOM 899 C CA . LEU A 1 110 ? 6.660 -13.995 -23.898 1.00 89.44 110 LEU A CA 1
ATOM 900 C C . LEU A 1 110 ? 6.869 -12.893 -22.867 1.00 89.44 110 LEU A C 1
ATOM 902 O O . LEU A 1 110 ? 6.245 -11.835 -22.954 1.00 89.44 110 LEU A O 1
ATOM 906 N N . MET A 1 111 ? 7.748 -13.154 -21.901 1.00 90.12 111 MET A N 1
ATOM 907 C CA . MET A 1 111 ? 8.192 -12.132 -20.961 1.00 90.12 111 MET A CA 1
ATOM 908 C C . MET A 1 111 ? 9.089 -11.118 -21.682 1.00 90.12 111 MET A C 1
ATOM 910 O O . MET A 1 111 ? 9.877 -11.506 -22.549 1.00 90.12 111 MET A O 1
ATOM 914 N N . PRO A 1 112 ? 9.002 -9.825 -21.337 1.00 92.25 112 PRO A N 1
ATOM 915 C CA . PRO A 1 112 ? 9.869 -8.820 -21.924 1.00 92.25 112 PRO A CA 1
ATOM 916 C C . PRO A 1 112 ? 11.312 -8.983 -21.427 1.00 92.25 112 PRO A C 1
ATOM 918 O O . PRO A 1 112 ? 11.552 -9.327 -20.269 1.00 92.25 112 PRO A O 1
ATOM 921 N N . ALA A 1 113 ? 12.278 -8.666 -22.294 1.00 90.88 113 ALA A N 1
ATOM 922 C CA . ALA A 1 113 ? 13.703 -8.851 -22.015 1.00 90.88 113 ALA A CA 1
ATOM 923 C C . ALA A 1 113 ? 14.176 -8.133 -20.738 1.00 90.88 113 ALA A C 1
ATOM 925 O O . ALA A 1 113 ? 15.012 -8.666 -20.013 1.00 90.88 113 ALA A O 1
ATOM 926 N N . TRP A 1 114 ? 13.624 -6.953 -20.428 1.00 91.19 114 TRP A N 1
ATOM 927 C CA . TRP A 1 114 ? 13.967 -6.220 -19.205 1.00 91.19 114 TRP A CA 1
ATOM 928 C C . TRP A 1 114 ? 13.627 -7.017 -17.940 1.00 91.19 114 TRP A C 1
ATOM 930 O O . TRP A 1 114 ? 14.412 -7.010 -16.996 1.00 91.19 114 TRP A O 1
ATOM 940 N N . LEU A 1 115 ? 12.502 -7.742 -17.928 1.00 92.62 115 LEU A N 1
ATOM 941 C CA . LEU A 1 115 ? 12.045 -8.505 -16.766 1.00 92.62 115 LEU A CA 1
ATOM 942 C C . LEU A 1 115 ? 12.855 -9.794 -16.611 1.00 92.62 115 LEU A C 1
ATOM 944 O O . LEU A 1 115 ? 13.226 -10.154 -15.497 1.00 92.62 115 LEU A O 1
ATOM 948 N N . THR A 1 116 ? 13.190 -10.451 -17.727 1.00 90.25 116 THR A N 1
ATOM 949 C CA . THR A 1 116 ? 14.097 -11.608 -17.732 1.00 90.25 116 THR A CA 1
ATOM 950 C C . THR A 1 116 ? 15.480 -11.235 -17.198 1.00 90.25 116 THR A C 1
ATOM 952 O O . THR A 1 116 ? 16.004 -11.932 -16.332 1.00 90.25 116 THR A O 1
ATOM 955 N N . THR A 1 117 ? 16.043 -10.112 -17.654 1.00 89.19 117 THR A N 1
ATOM 956 C CA . THR A 1 117 ? 17.333 -9.600 -17.165 1.00 89.19 117 THR A CA 1
ATOM 957 C C . THR A 1 117 ? 17.263 -9.246 -15.680 1.00 89.19 117 THR A C 1
ATOM 959 O O . THR A 1 117 ? 18.131 -9.653 -14.908 1.00 89.19 117 THR A O 1
ATOM 962 N N . MET A 1 118 ? 16.209 -8.546 -15.250 1.00 88.81 118 MET A N 1
ATOM 963 C CA . MET A 1 118 ? 16.025 -8.149 -13.852 1.00 88.81 118 MET A CA 1
ATOM 964 C C . MET A 1 118 ? 15.924 -9.366 -12.917 1.00 88.81 118 MET A C 1
ATOM 966 O O . MET A 1 118 ? 16.509 -9.360 -11.840 1.00 88.81 118 MET A O 1
ATOM 970 N N . GLN A 1 119 ? 15.251 -10.442 -13.343 1.00 86.56 119 GLN A N 1
ATOM 971 C CA . GLN A 1 119 ? 15.117 -11.685 -12.568 1.00 86.56 119 GLN A CA 1
ATOM 972 C C . GLN A 1 119 ? 16.454 -12.406 -12.327 1.00 86.56 119 GLN A C 1
ATOM 974 O O . GLN A 1 119 ? 16.586 -13.135 -11.342 1.00 86.56 119 GLN A O 1
ATOM 979 N N . GLN A 1 120 ? 17.419 -12.237 -13.231 1.00 86.69 120 GLN A N 1
ATOM 980 C CA . GLN A 1 120 ? 18.747 -12.856 -13.158 1.00 86.69 120 GLN A CA 1
ATOM 981 C C . GLN A 1 120 ? 19.798 -11.948 -12.504 1.00 86.69 120 GLN A C 1
ATOM 983 O O . GLN A 1 120 ? 20.910 -12.397 -12.238 1.00 86.69 120 GLN A O 1
ATOM 988 N N . SER A 1 121 ? 19.457 -10.680 -12.277 1.00 87.00 121 SER A N 1
ATOM 989 C CA . SER A 1 121 ? 20.349 -9.669 -11.711 1.00 87.00 121 SER A CA 1
ATOM 990 C C . SER A 1 121 ? 20.436 -9.774 -10.185 1.00 87.00 121 SER A C 1
ATOM 992 O O . SER A 1 121 ? 19.641 -10.466 -9.552 1.00 87.00 121 SER A O 1
ATOM 994 N N . ASP A 1 122 ? 21.390 -9.069 -9.580 1.00 86.69 122 ASP A N 1
ATOM 995 C CA . ASP A 1 122 ? 21.408 -8.782 -8.143 1.00 86.69 122 ASP A CA 1
ATOM 996 C C . ASP A 1 122 ? 20.838 -7.378 -7.851 1.00 86.69 122 ASP A C 1
ATOM 998 O O . ASP A 1 122 ? 20.447 -6.633 -8.754 1.00 86.69 122 ASP A O 1
ATOM 1002 N N . ASN A 1 123 ? 20.768 -7.004 -6.572 1.00 83.62 123 ASN A N 1
ATOM 1003 C CA . ASN A 1 123 ? 20.208 -5.715 -6.160 1.00 83.62 123 ASN A CA 1
ATOM 1004 C C . ASN A 1 123 ? 21.002 -4.506 -6.702 1.00 83.62 123 ASN A C 1
ATOM 1006 O O . ASN A 1 123 ? 20.407 -3.461 -6.977 1.00 83.62 123 ASN A O 1
ATOM 1010 N N . GLU A 1 124 ? 22.325 -4.622 -6.861 1.00 85.50 124 GLU A N 1
ATOM 1011 C CA . GLU A 1 124 ? 23.175 -3.538 -7.372 1.00 85.50 124 GLU A CA 1
ATOM 1012 C C . GLU A 1 124 ? 22.969 -3.352 -8.877 1.00 85.50 124 GLU A C 1
ATOM 1014 O O . GLU A 1 124 ? 22.788 -2.230 -9.358 1.00 85.50 124 GLU A O 1
ATOM 1019 N N . ALA A 1 125 ? 22.901 -4.456 -9.619 1.00 87.44 125 ALA A N 1
ATOM 1020 C CA . ALA A 1 125 ? 22.604 -4.472 -11.040 1.00 87.44 125 ALA A CA 1
ATOM 1021 C C . ALA A 1 125 ? 21.201 -3.916 -11.338 1.00 87.44 125 ALA A C 1
ATOM 1023 O O . ALA A 1 125 ? 21.048 -3.129 -12.275 1.00 87.44 125 ALA A O 1
ATOM 1024 N N . ILE A 1 126 ? 20.194 -4.220 -10.510 1.00 87.62 126 ILE A N 1
ATOM 1025 C CA . ILE A 1 126 ? 18.849 -3.625 -10.619 1.00 87.62 126 ILE A CA 1
ATOM 1026 C C . ILE A 1 126 ? 18.900 -2.101 -10.416 1.00 87.62 126 ILE A C 1
ATOM 1028 O O . ILE A 1 126 ? 18.279 -1.341 -11.171 1.00 87.62 126 ILE A O 1
ATOM 1032 N N . ALA A 1 127 ? 19.670 -1.619 -9.436 1.00 83.31 127 ALA A N 1
ATOM 1033 C CA . ALA A 1 127 ? 19.856 -0.184 -9.215 1.00 83.31 127 ALA A CA 1
ATOM 1034 C C . ALA A 1 127 ? 20.598 0.498 -10.386 1.00 83.31 127 ALA A C 1
ATOM 1036 O O . ALA A 1 127 ? 20.237 1.605 -10.811 1.00 83.31 127 ALA A O 1
ATOM 1037 N N . ALA A 1 128 ? 21.598 -0.172 -10.961 1.00 86.06 128 ALA A N 1
ATOM 1038 C CA . ALA A 1 128 ? 22.315 0.304 -12.140 1.00 86.06 128 ALA A CA 1
ATOM 1039 C C . ALA A 1 128 ? 21.411 0.343 -13.385 1.00 86.06 128 ALA A C 1
ATOM 1041 O O . ALA A 1 128 ? 21.438 1.326 -14.132 1.00 86.06 128 ALA A O 1
ATOM 1042 N N . GLN A 1 129 ? 20.555 -0.666 -13.579 1.00 86.38 129 GLN A N 1
ATOM 1043 C CA . GLN A 1 129 ? 19.565 -0.716 -14.659 1.00 86.38 129 GLN A CA 1
ATOM 1044 C C . GLN A 1 129 ? 18.606 0.476 -14.587 1.00 86.38 129 GLN A C 1
ATOM 1046 O O . GLN A 1 129 ? 18.412 1.165 -15.591 1.00 86.38 129 GLN A O 1
ATOM 1051 N N . LYS A 1 130 ? 18.093 0.799 -13.392 1.00 84.88 130 LYS A N 1
ATOM 1052 C CA . LYS A 1 130 ? 17.270 1.997 -13.164 1.00 84.88 130 LYS A CA 1
ATOM 1053 C C . LYS A 1 130 ? 17.986 3.263 -13.639 1.00 84.88 130 LYS A C 1
ATOM 1055 O O . LYS A 1 130 ? 17.420 4.056 -14.389 1.00 84.88 130 LYS A O 1
ATOM 1060 N N . THR A 1 131 ? 19.248 3.426 -13.242 1.00 83.12 131 THR A N 1
ATOM 1061 C CA . THR A 1 131 ? 20.078 4.581 -13.623 1.00 83.12 131 THR A CA 1
ATOM 1062 C C . THR A 1 131 ? 20.307 4.647 -15.131 1.00 83.12 131 THR A C 1
ATOM 1064 O O . THR A 1 131 ? 20.215 5.720 -15.729 1.00 83.12 131 THR A O 1
ATOM 1067 N N . LYS A 1 132 ? 20.552 3.503 -15.776 1.00 85.00 132 LYS A N 1
ATOM 1068 C CA . LYS A 1 132 ? 20.706 3.415 -17.230 1.00 85.00 132 LYS A CA 1
ATOM 1069 C C . LYS A 1 132 ? 19.420 3.800 -17.958 1.00 85.00 132 LYS A C 1
ATOM 1071 O O . LYS A 1 132 ? 19.485 4.554 -18.927 1.00 85.00 132 LYS A O 1
ATOM 1076 N N . MET A 1 133 ? 18.265 3.339 -17.485 1.00 83.00 133 MET A N 1
ATOM 1077 C CA . MET A 1 133 ? 16.963 3.703 -18.046 1.00 83.00 133 MET A CA 1
ATOM 1078 C C . MET A 1 133 ? 16.714 5.218 -17.968 1.00 83.00 133 MET A C 1
ATOM 1080 O O . MET A 1 133 ? 16.230 5.785 -18.943 1.00 83.00 133 MET A O 1
ATOM 1084 N N . MET A 1 134 ? 17.090 5.893 -16.871 1.00 81.31 134 MET A N 1
ATOM 1085 C CA . MET A 1 134 ? 17.014 7.365 -16.793 1.00 81.31 134 MET A CA 1
ATOM 1086 C C . MET A 1 134 ? 17.849 8.034 -17.885 1.00 81.31 134 MET A C 1
ATOM 1088 O O . MET A 1 134 ? 17.380 8.939 -18.562 1.00 81.31 134 MET A O 1
ATOM 1092 N N . LYS A 1 135 ? 19.085 7.568 -18.079 1.00 79.12 135 LYS A N 1
ATOM 1093 C CA . LYS A 1 135 ? 20.044 8.205 -18.990 1.00 79.12 135 LYS A CA 1
ATOM 1094 C C . LYS A 1 135 ? 19.788 7.922 -20.471 1.00 79.12 135 LYS A C 1
ATOM 1096 O O . LYS A 1 135 ? 20.173 8.732 -21.305 1.00 79.12 135 LYS A O 1
ATOM 1101 N N . SER A 1 136 ? 19.180 6.784 -20.803 1.00 78.06 136 SER A N 1
ATOM 1102 C CA . SER A 1 136 ? 18.975 6.340 -22.192 1.00 78.06 136 SER A CA 1
ATOM 1103 C C . SER A 1 136 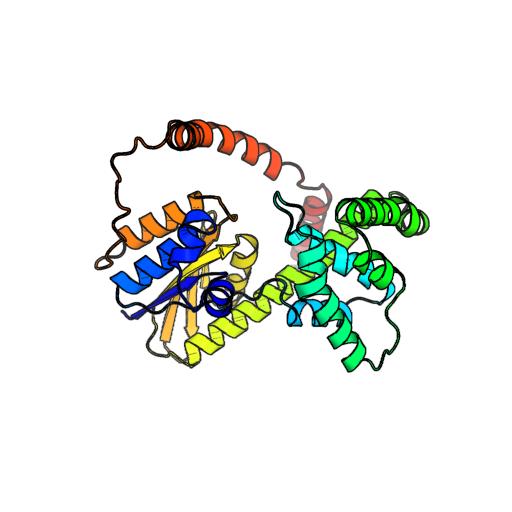? 17.543 6.565 -22.675 1.00 78.06 136 SER A C 1
ATOM 1105 O O . SER A 1 136 ? 17.311 7.378 -23.556 1.00 78.06 136 SER A O 1
ATOM 1107 N N . LEU A 1 137 ? 16.559 5.915 -22.053 1.00 73.12 137 LEU A N 1
ATOM 1108 C CA . LEU A 1 137 ? 15.166 5.952 -22.515 1.00 73.12 137 LEU A CA 1
ATOM 1109 C C . LEU A 1 137 ? 14.507 7.331 -22.359 1.00 73.12 137 LEU A C 1
ATOM 1111 O O . LEU A 1 137 ? 13.610 7.678 -23.122 1.00 73.12 137 LEU A O 1
ATOM 1115 N N . TYR A 1 138 ? 14.929 8.126 -21.371 1.00 76.44 138 TYR A N 1
ATOM 1116 C CA . TYR A 1 138 ? 14.330 9.440 -21.114 1.00 76.44 138 TYR A CA 1
ATOM 1117 C C . TYR A 1 138 ? 15.067 10.587 -21.807 1.00 76.44 138 TYR A C 1
ATOM 1119 O O . TYR A 1 138 ? 14.459 11.637 -21.995 1.00 76.44 138 TYR A O 1
ATOM 1127 N N . SER A 1 139 ? 16.317 10.399 -22.239 1.00 73.94 139 SER A N 1
ATOM 1128 C CA . SER A 1 139 ? 17.055 11.423 -22.996 1.00 73.94 139 SER A CA 1
ATOM 1129 C C . SER A 1 139 ? 16.575 11.582 -24.430 1.00 73.94 139 SER A C 1
ATOM 1131 O O . SER A 1 139 ? 16.705 12.662 -24.996 1.00 73.94 139 SER A O 1
ATOM 1133 N N . GLU A 1 140 ? 15.917 10.564 -24.978 1.00 75.44 140 GLU A N 1
ATOM 1134 C CA . GLU A 1 140 ? 15.250 10.640 -26.280 1.00 75.44 140 GLU A CA 1
ATOM 1135 C C . GLU A 1 140 ? 13.895 11.370 -26.214 1.00 75.44 140 GLU A C 1
ATOM 1137 O O . GLU A 1 140 ? 13.428 11.914 -27.213 1.00 75.44 140 GLU A O 1
ATOM 1142 N N . LYS A 1 141 ? 13.251 11.395 -25.036 1.00 78.19 141 LYS A N 1
ATOM 1143 C CA . LYS A 1 141 ? 11.876 11.896 -24.847 1.00 78.19 141 LYS A CA 1
ATOM 1144 C C . LYS A 1 141 ? 11.799 13.244 -24.124 1.00 78.19 141 LYS A C 1
ATOM 1146 O O . LYS A 1 141 ? 10.819 13.971 -24.293 1.00 78.19 141 LYS A O 1
ATOM 1151 N N . TYR A 1 142 ? 12.797 13.582 -23.311 1.00 77.62 142 TYR A N 1
ATOM 1152 C CA . TYR A 1 142 ? 12.797 14.771 -22.462 1.00 77.62 142 TYR A CA 1
ATOM 1153 C C . TYR A 1 142 ? 14.109 15.540 -22.586 1.00 77.62 142 TYR A C 1
ATOM 1155 O O . TYR A 1 142 ? 15.188 14.959 -22.541 1.00 77.62 142 TYR A O 1
ATOM 1163 N N . SER A 1 143 ? 14.011 16.871 -22.635 1.00 79.38 143 SER A N 1
ATOM 1164 C CA . SER A 1 143 ? 15.171 17.775 -22.572 1.00 79.38 143 SER A CA 1
ATOM 1165 C C . SER A 1 143 ? 15.932 17.679 -21.243 1.00 79.38 143 SER A C 1
ATOM 1167 O O . SER A 1 143 ? 17.132 17.932 -21.203 1.00 79.38 143 SER A O 1
ATOM 1169 N N . SER A 1 144 ? 15.246 17.283 -20.165 1.00 85.50 144 SER A N 1
ATOM 1170 C CA . SER A 1 144 ? 15.838 16.866 -18.891 1.00 85.50 144 SER A CA 1
ATOM 1171 C C . SER A 1 144 ? 15.335 15.454 -18.547 1.00 85.50 144 SER A C 1
ATOM 1173 O O . SER A 1 144 ? 14.186 15.307 -18.108 1.00 85.50 144 SER A O 1
ATOM 1175 N N . PRO A 1 145 ? 16.156 14.411 -18.766 1.00 82.50 145 PRO A N 1
ATOM 1176 C CA . PRO A 1 145 ? 15.767 13.018 -18.544 1.00 82.50 145 PRO A CA 1
ATOM 1177 C C . PRO A 1 145 ? 15.343 12.744 -17.098 1.00 82.50 145 PRO A C 1
ATOM 1179 O O . PRO A 1 145 ? 14.334 12.081 -16.857 1.00 82.50 145 PRO A O 1
ATOM 1182 N N . GLU A 1 146 ? 16.075 13.300 -16.130 1.00 81.31 146 GLU A N 1
ATOM 1183 C CA . GLU A 1 146 ? 15.819 13.147 -14.699 1.00 81.31 146 GLU A CA 1
ATOM 1184 C C . GLU A 1 146 ? 14.483 13.780 -14.293 1.00 81.31 146 GLU A C 1
ATOM 1186 O O . GLU A 1 146 ? 13.691 13.149 -13.591 1.00 81.31 146 GLU A O 1
ATOM 1191 N N . ALA A 1 147 ? 14.184 14.993 -14.772 1.00 83.00 147 ALA A N 1
ATOM 1192 C CA . ALA A 1 147 ? 12.911 15.651 -14.485 1.00 83.00 147 ALA A CA 1
ATOM 1193 C C . ALA A 1 147 ? 11.729 14.904 -15.131 1.00 83.00 147 ALA A C 1
ATOM 1195 O O . ALA A 1 147 ? 10.683 14.723 -14.503 1.00 83.00 147 ALA A O 1
ATOM 1196 N N . GLY A 1 148 ? 11.899 14.414 -16.365 1.00 83.25 148 GLY A N 1
ATOM 1197 C CA . GLY A 1 148 ? 10.902 13.581 -17.045 1.00 83.25 148 GLY A CA 1
ATOM 1198 C C . GLY A 1 148 ? 10.625 12.276 -16.296 1.00 83.25 148 GLY A C 1
ATOM 1199 O O . GLY A 1 148 ? 9.467 11.913 -16.074 1.00 83.25 148 GLY A O 1
ATOM 1200 N N . TYR A 1 149 ? 11.684 11.610 -15.835 1.00 83.06 149 TYR A N 1
ATOM 1201 C CA . TYR A 1 149 ? 11.602 10.407 -15.012 1.00 83.06 149 TYR A CA 1
ATOM 1202 C C . TYR A 1 149 ? 10.844 10.651 -13.708 1.00 83.06 149 TYR A C 1
ATOM 1204 O O . TYR A 1 149 ? 9.954 9.873 -13.351 1.00 83.06 149 TYR A O 1
ATOM 1212 N N . GLN A 1 150 ? 11.190 11.721 -12.987 1.00 83.44 150 GLN A N 1
ATOM 1213 C CA . GLN A 1 150 ? 10.554 12.074 -11.718 1.00 83.44 150 GLN A CA 1
ATOM 1214 C C . GLN A 1 150 ? 9.070 12.379 -11.915 1.00 83.44 150 GLN A C 1
ATOM 1216 O O . GLN A 1 150 ? 8.239 11.880 -11.158 1.00 83.44 150 GLN A O 1
ATOM 1221 N N . LYS A 1 151 ? 8.722 13.122 -12.973 1.00 85.56 151 LYS A N 1
ATOM 1222 C CA . LYS A 1 151 ? 7.330 13.432 -13.315 1.00 85.56 151 LYS A CA 1
ATOM 1223 C C . LYS A 1 151 ? 6.514 12.170 -13.592 1.00 85.56 151 LYS A C 1
ATOM 1225 O O . LYS A 1 151 ? 5.426 12.019 -13.044 1.00 85.56 151 LYS A O 1
ATOM 1230 N N . GLU A 1 152 ? 7.017 11.251 -14.416 1.00 84.94 152 GLU A N 1
ATOM 1231 C CA . GLU A 1 152 ? 6.301 9.998 -14.695 1.00 84.94 152 GLU A CA 1
ATOM 1232 C C . GLU A 1 152 ? 6.214 9.084 -13.465 1.00 84.94 152 GLU A C 1
ATOM 1234 O O . GLU A 1 152 ? 5.168 8.488 -13.214 1.00 84.94 152 GLU A O 1
ATOM 1239 N N . THR A 1 153 ? 7.278 9.022 -12.662 1.00 86.50 153 THR A N 1
ATOM 1240 C CA . THR A 1 153 ? 7.288 8.291 -11.386 1.00 86.50 153 THR A CA 1
ATOM 1241 C C . THR A 1 153 ? 6.219 8.828 -10.437 1.00 86.50 153 THR A C 1
ATOM 1243 O O . THR A 1 153 ? 5.447 8.047 -9.885 1.00 86.50 153 THR A O 1
ATOM 1246 N N . ALA A 1 154 ? 6.117 10.152 -10.297 1.00 86.44 154 ALA A N 1
ATOM 1247 C CA . ALA A 1 154 ? 5.106 10.791 -9.463 1.00 86.44 154 ALA A CA 1
ATOM 1248 C C . ALA A 1 154 ? 3.681 10.486 -9.949 1.00 86.44 154 ALA A C 1
ATOM 1250 O O . ALA A 1 154 ? 2.805 10.219 -9.131 1.00 86.44 154 ALA A O 1
ATOM 1251 N N . LEU A 1 155 ? 3.446 10.463 -11.266 1.00 89.12 155 LEU A N 1
ATOM 1252 C CA . LEU A 1 155 ? 2.142 10.106 -11.838 1.00 89.12 155 LEU A CA 1
ATOM 1253 C C . LEU A 1 155 ? 1.753 8.654 -11.539 1.00 89.12 155 LEU A C 1
ATOM 1255 O O . LEU A 1 155 ? 0.612 8.386 -11.162 1.00 89.12 155 LEU A O 1
ATOM 1259 N N . ILE A 1 156 ? 2.695 7.723 -11.691 1.00 90.00 156 ILE A N 1
ATOM 1260 C CA . ILE A 1 156 ? 2.466 6.304 -11.403 1.00 90.00 156 ILE A CA 1
ATOM 1261 C C . ILE A 1 156 ? 2.215 6.105 -9.907 1.00 90.00 156 ILE A C 1
ATOM 1263 O O . ILE A 1 156 ? 1.236 5.461 -9.537 1.00 90.00 156 ILE A O 1
ATOM 1267 N N . LEU A 1 157 ? 3.030 6.716 -9.044 1.00 86.62 157 LEU A N 1
ATOM 1268 C CA . LEU A 1 157 ? 2.859 6.641 -7.594 1.00 86.62 157 LEU A CA 1
ATOM 1269 C C . LEU A 1 157 ? 1.527 7.255 -7.138 1.00 86.62 157 LEU A C 1
ATOM 1271 O O . LEU A 1 157 ? 0.823 6.660 -6.326 1.00 86.62 157 LEU A O 1
ATOM 1275 N N . ALA A 1 158 ? 1.135 8.403 -7.696 1.00 86.81 158 ALA A N 1
ATOM 1276 C CA . ALA A 1 158 ? -0.162 9.015 -7.414 1.00 86.81 158 ALA A CA 1
ATOM 1277 C C . ALA A 1 158 ? -1.324 8.095 -7.819 1.00 86.81 158 ALA A C 1
ATOM 1279 O O . ALA A 1 158 ? -2.317 7.996 -7.097 1.00 86.81 158 ALA A O 1
ATOM 1280 N N . TRP A 1 159 ? -1.197 7.386 -8.946 1.00 90.75 159 TRP A N 1
ATOM 1281 C CA . TRP A 1 159 ? -2.188 6.400 -9.366 1.00 90.75 159 TRP A CA 1
ATOM 1282 C C . TRP A 1 159 ? -2.250 5.191 -8.423 1.00 90.75 159 TRP A C 1
ATOM 1284 O O . TRP A 1 159 ? -3.353 4.781 -8.054 1.00 90.75 159 TRP A O 1
ATOM 1294 N N . PHE A 1 160 ? -1.100 4.655 -7.997 1.00 88.12 160 PHE A N 1
ATOM 1295 C CA . PHE A 1 160 ? -1.038 3.570 -7.012 1.00 88.12 160 PHE A CA 1
ATOM 1296 C C . PHE A 1 160 ? -1.697 3.986 -5.696 1.00 88.12 160 PHE A C 1
ATOM 1298 O O . PHE A 1 160 ? -2.574 3.285 -5.200 1.00 88.12 160 PHE A O 1
ATOM 1305 N N . ASN A 1 161 ? -1.355 5.161 -5.164 1.00 86.38 161 ASN A N 1
ATOM 1306 C CA . ASN A 1 161 ? -1.943 5.665 -3.923 1.00 86.38 161 ASN A CA 1
ATOM 1307 C C . ASN A 1 161 ? -3.459 5.847 -4.054 1.00 86.38 161 ASN A C 1
ATOM 1309 O O . ASN A 1 161 ? -4.215 5.395 -3.199 1.00 86.38 161 ASN A O 1
ATOM 1313 N N . LYS A 1 162 ? -3.928 6.437 -5.161 1.00 88.31 162 LYS A N 1
ATOM 1314 C CA . LYS A 1 162 ? -5.364 6.607 -5.418 1.00 88.31 162 LYS A CA 1
ATOM 1315 C C . LYS A 1 162 ? -6.099 5.266 -5.471 1.00 88.31 162 LYS A C 1
ATOM 1317 O O . LYS A 1 162 ? -7.173 5.130 -4.889 1.00 88.31 162 LYS A O 1
ATOM 1322 N N . THR A 1 163 ? -5.536 4.290 -6.177 1.00 88.81 163 THR A N 1
ATOM 1323 C CA . THR A 1 163 ? -6.148 2.965 -6.346 1.00 88.81 163 THR A CA 1
ATOM 1324 C C . THR A 1 163 ? -6.149 2.196 -5.030 1.00 88.81 163 THR A C 1
ATOM 1326 O O . THR A 1 163 ? -7.192 1.689 -4.628 1.00 88.81 163 THR A O 1
ATOM 1329 N N . SER A 1 164 ? -5.026 2.200 -4.313 1.00 88.62 164 SER A N 1
ATOM 1330 C CA . SER A 1 164 ? -4.910 1.643 -2.966 1.00 88.62 164 SER A CA 1
ATOM 1331 C C . SER A 1 164 ? -5.961 2.219 -2.018 1.00 88.62 164 SER A C 1
ATOM 1333 O O . SER A 1 164 ? -6.679 1.465 -1.364 1.00 88.62 164 SER A O 1
ATOM 1335 N N . ASN A 1 165 ? -6.122 3.541 -1.994 1.00 89.56 165 ASN A N 1
ATOM 1336 C CA . ASN A 1 165 ? -7.102 4.196 -1.133 1.00 89.56 165 ASN A CA 1
ATOM 1337 C C . ASN A 1 165 ? -8.536 3.822 -1.528 1.00 89.56 165 ASN A C 1
ATOM 1339 O O . ASN A 1 165 ? -9.353 3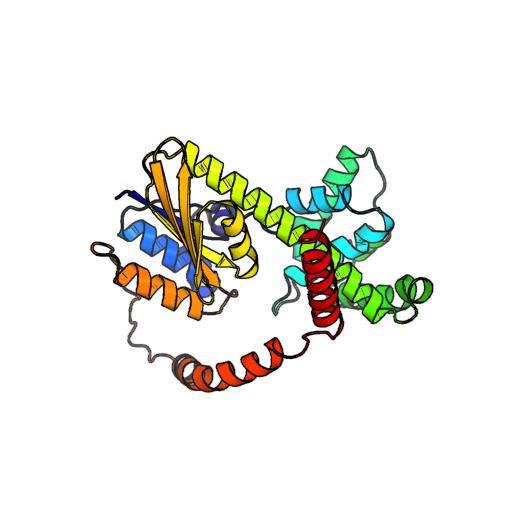.525 -0.662 1.00 89.56 165 ASN A O 1
ATOM 1343 N N . SER A 1 166 ? -8.838 3.738 -2.826 1.00 89.56 166 SER A N 1
ATOM 1344 C CA . SER A 1 166 ? -10.152 3.285 -3.304 1.00 89.56 166 SER A CA 1
ATOM 1345 C C . SER A 1 166 ? -10.464 1.836 -2.905 1.00 89.56 166 SER A C 1
ATOM 1347 O O . SER A 1 166 ? -11.596 1.527 -2.526 1.00 89.56 166 SER A O 1
ATOM 1349 N N . LEU A 1 167 ? -9.481 0.938 -3.000 1.00 87.94 167 LEU A N 1
ATOM 1350 C CA . LEU A 1 167 ? -9.635 -0.465 -2.609 1.00 87.94 167 LEU A CA 1
ATOM 1351 C C . LEU A 1 167 ? -9.765 -0.601 -1.089 1.00 87.94 167 LEU A C 1
ATOM 1353 O O . LEU A 1 167 ? -10.648 -1.311 -0.615 1.00 87.94 167 LEU A O 1
ATOM 1357 N N . SER A 1 168 ? -8.955 0.143 -0.336 1.00 90.56 168 SER A N 1
ATOM 1358 C CA . SER A 1 168 ? -8.991 0.146 1.129 1.00 90.56 168 SER A CA 1
ATOM 1359 C C . SER A 1 168 ? -10.319 0.677 1.667 1.00 90.56 168 SER A C 1
ATOM 1361 O O . SER A 1 168 ? -10.903 0.104 2.585 1.00 90.56 168 SER A O 1
ATOM 1363 N N . LEU A 1 169 ? -10.852 1.725 1.031 1.00 91.50 169 LEU A N 1
ATOM 1364 C CA . LEU A 1 169 ? -12.189 2.244 1.297 1.00 91.50 169 LEU A CA 1
ATOM 1365 C C . LEU A 1 169 ? -13.263 1.172 1.074 1.00 91.50 169 LEU A C 1
ATOM 1367 O O . LEU A 1 169 ? -14.116 0.967 1.936 1.00 91.50 169 LEU A O 1
ATOM 1371 N N . SER A 1 170 ? -13.200 0.472 -0.060 1.00 90.62 170 SER A N 1
ATOM 1372 C CA . SER A 1 170 ? -14.164 -0.582 -0.399 1.00 90.62 170 SER A CA 1
ATOM 1373 C C . SER A 1 170 ? -14.113 -1.730 0.616 1.00 90.62 170 SER A C 1
ATOM 1375 O O . SER A 1 170 ? -15.154 -2.166 1.106 1.00 90.62 170 SER A O 1
ATOM 1377 N N . ALA A 1 171 ? -12.908 -2.165 0.997 1.00 89.69 171 ALA A N 1
ATOM 1378 C CA . ALA A 1 171 ? -12.700 -3.202 2.006 1.00 89.69 171 ALA A CA 1
ATOM 1379 C C . ALA A 1 171 ? -13.250 -2.792 3.383 1.00 89.69 171 ALA A C 1
ATOM 1381 O O . ALA A 1 171 ? -13.930 -3.584 4.035 1.00 89.69 171 ALA A O 1
ATOM 1382 N N . LEU A 1 172 ? -13.029 -1.542 3.808 1.00 92.62 172 LEU A N 1
ATOM 1383 C CA . LEU A 1 172 ? -13.614 -1.013 5.043 1.00 92.62 172 LEU A CA 1
ATOM 1384 C C . LEU A 1 172 ? -15.147 -1.013 4.988 1.00 92.62 172 LEU A C 1
ATOM 1386 O O . LEU A 1 172 ? -15.808 -1.433 5.936 1.00 92.62 172 LEU A O 1
ATOM 1390 N N . GLN A 1 173 ? -15.724 -0.530 3.887 1.00 92.50 173 GLN A N 1
ATOM 1391 C CA . GLN A 1 173 ? -17.174 -0.450 3.731 1.00 92.50 173 GLN A CA 1
ATOM 1392 C C . GLN A 1 173 ? -17.840 -1.826 3.731 1.00 92.50 173 GLN A C 1
ATOM 1394 O O . GLN A 1 173 ? -18.951 -1.938 4.261 1.00 92.50 173 GLN A O 1
ATOM 1399 N N . GLN A 1 174 ? -17.184 -2.832 3.147 1.00 92.62 174 GLN A N 1
ATOM 1400 C CA . GLN A 1 174 ? -17.623 -4.223 3.179 1.00 92.62 174 GLN A CA 1
ATOM 1401 C C . GLN A 1 174 ? -17.563 -4.778 4.603 1.00 92.62 174 GLN A C 1
ATOM 1403 O O . GLN A 1 174 ? -18.578 -5.255 5.103 1.00 92.62 174 GLN A O 1
ATOM 1408 N N . TYR A 1 175 ? -16.429 -4.624 5.290 1.00 93.12 175 TYR A N 1
ATOM 1409 C CA . TYR A 1 175 ? -16.275 -5.072 6.675 1.00 93.12 175 TYR A CA 1
ATOM 1410 C C . TYR A 1 175 ? -17.357 -4.471 7.590 1.00 93.12 175 TYR A C 1
ATOM 1412 O O . TYR A 1 175 ? -18.030 -5.178 8.331 1.00 93.12 175 TYR A O 1
ATOM 1420 N N . LEU A 1 176 ? -17.628 -3.167 7.481 1.00 92.81 176 LEU A N 1
ATOM 1421 C CA . LEU A 1 176 ? -18.693 -2.523 8.258 1.00 92.81 176 LEU A CA 1
ATOM 1422 C C . LEU A 1 176 ? -20.109 -2.991 7.877 1.00 92.81 176 LEU A C 1
ATOM 1424 O O . LEU A 1 176 ? -21.026 -2.834 8.680 1.00 92.81 176 LEU A O 1
ATOM 1428 N N . ALA A 1 177 ? -20.327 -3.514 6.668 1.00 91.62 177 ALA A N 1
ATOM 1429 C CA . ALA A 1 177 ? -21.609 -4.118 6.298 1.00 91.62 177 ALA A CA 1
ATOM 1430 C C . ALA A 1 177 ? -21.776 -5.508 6.934 1.00 91.62 177 ALA A C 1
ATOM 1432 O O . ALA A 1 177 ? -22.862 -5.845 7.393 1.00 91.62 177 ALA A O 1
ATOM 1433 N N . GLU A 1 178 ? -20.691 -6.281 6.995 1.00 93.19 178 GLU A N 1
ATOM 1434 C CA . GLU A 1 178 ? -20.642 -7.606 7.627 1.00 93.19 178 GLU A CA 1
ATOM 1435 C C . GLU A 1 178 ? -20.708 -7.524 9.166 1.00 93.19 178 GLU A C 1
ATOM 1437 O O . GLU A 1 178 ? -21.161 -8.466 9.814 1.00 93.19 178 GLU A O 1
ATOM 1442 N N . HIS A 1 179 ? -20.333 -6.374 9.739 1.00 92.50 179 HIS A N 1
ATOM 1443 C CA . HIS A 1 179 ? -20.301 -6.108 11.180 1.00 92.50 179 HIS A CA 1
ATOM 1444 C C . HIS A 1 179 ? -21.154 -4.878 11.578 1.00 92.50 179 HIS A C 1
ATOM 1446 O O . HIS A 1 179 ? -20.615 -3.821 11.947 1.00 92.50 179 HIS A O 1
ATOM 1452 N N . PRO A 1 180 ? -22.500 -4.967 11.503 1.00 91.94 180 PRO A N 1
ATOM 1453 C CA . PRO A 1 180 ? -23.410 -3.847 11.774 1.00 91.94 180 PRO A CA 1
ATOM 1454 C C . PRO A 1 180 ? -23.334 -3.303 13.209 1.00 91.94 180 PRO A C 1
ATOM 1456 O O . PRO A 1 180 ? -23.720 -2.165 13.473 1.00 91.94 180 PRO A O 1
ATOM 1459 N N . GLU A 1 181 ? -22.828 -4.096 14.145 1.00 91.50 181 GLU A N 1
ATOM 1460 C CA . GLU A 1 181 ? -22.728 -3.759 15.559 1.00 91.50 181 GLU A CA 1
ATOM 1461 C C . GLU A 1 181 ? -21.548 -2.820 15.904 1.00 91.50 181 GLU A C 1
ATOM 1463 O O . GLU A 1 181 ? -21.502 -2.269 17.007 1.00 91.50 181 GLU A O 1
ATOM 1468 N N . ILE A 1 182 ? -20.587 -2.637 14.989 1.00 91.06 182 ILE A N 1
ATOM 1469 C CA . ILE A 1 182 ? -19.395 -1.794 15.188 1.00 91.06 182 ILE A CA 1
ATOM 1470 C C . ILE A 1 182 ? -19.771 -0.321 15.100 1.00 91.06 182 ILE A C 1
ATOM 1472 O O . ILE A 1 182 ? -20.191 0.140 14.048 1.00 91.06 182 ILE A O 1
ATOM 1476 N N . THR A 1 183 ? -19.547 0.459 16.155 1.00 89.81 183 THR A N 1
ATOM 1477 C CA . THR A 1 183 ? -19.843 1.905 16.140 1.00 89.81 183 THR A CA 1
ATOM 1478 C C . THR A 1 183 ? -18.599 2.783 16.115 1.00 89.81 183 THR A C 1
ATOM 1480 O O . THR A 1 183 ? -18.705 3.974 15.826 1.00 89.81 183 THR A O 1
ATOM 1483 N N . HIS A 1 184 ? -17.431 2.214 16.423 1.00 90.62 184 HIS A N 1
ATOM 1484 C CA . HIS A 1 184 ? -16.163 2.934 16.485 1.00 90.62 184 HIS A CA 1
ATOM 1485 C C . HIS A 1 184 ? -15.056 2.135 15.796 1.00 90.62 184 HIS A C 1
ATOM 1487 O O . HIS A 1 184 ? -14.863 0.955 16.086 1.00 90.62 184 HIS A O 1
ATOM 1493 N N . VAL A 1 185 ? -14.312 2.803 14.920 1.00 90.94 185 VAL A N 1
ATOM 1494 C CA . VAL A 1 185 ? -13.103 2.291 14.272 1.00 90.94 185 VAL A CA 1
ATOM 1495 C C . VAL A 1 185 ? -11.947 3.180 14.701 1.00 90.94 185 VAL A C 1
ATOM 1497 O O . VAL A 1 185 ? -12.010 4.398 14.544 1.00 90.94 185 VAL A O 1
ATOM 1500 N N . VAL A 1 186 ? -10.886 2.585 15.231 1.00 87.88 186 VAL A N 1
ATOM 1501 C CA . VAL A 1 186 ? -9.659 3.312 15.573 1.00 87.88 186 VAL A CA 1
ATOM 1502 C C . VAL A 1 186 ? -8.497 2.662 14.842 1.00 87.88 186 VAL A C 1
ATOM 1504 O O . VAL A 1 186 ? -8.318 1.454 14.947 1.00 87.88 186 VAL A O 1
ATOM 1507 N N . GLY A 1 187 ? -7.724 3.437 14.084 1.00 86.44 187 GLY A N 1
ATOM 1508 C CA . GLY A 1 187 ? -6.716 2.889 13.182 1.00 86.44 187 GLY A CA 1
ATOM 1509 C C . GLY A 1 187 ? -5.339 3.519 13.286 1.00 86.44 187 GLY A C 1
ATOM 1510 O O . GLY A 1 187 ? -5.218 4.720 13.523 1.00 86.44 187 GLY A O 1
ATOM 1511 N N . LEU A 1 188 ? -4.316 2.703 13.031 1.00 83.62 188 LEU A N 1
ATOM 1512 C CA . LEU A 1 188 ? -2.958 3.143 12.718 1.00 83.62 188 LEU A CA 1
ATOM 1513 C C . LEU A 1 188 ? -2.617 2.680 11.308 1.00 83.62 188 LEU A C 1
ATOM 1515 O O . LEU A 1 188 ? -2.622 1.480 11.030 1.00 83.62 188 LEU A O 1
ATOM 1519 N N . ILE A 1 189 ? -2.347 3.638 10.430 1.00 86.00 189 ILE A N 1
ATOM 1520 C CA . ILE A 1 189 ? -2.077 3.391 9.013 1.00 86.00 189 ILE A CA 1
ATOM 1521 C C . ILE A 1 189 ? -0.921 4.262 8.533 1.00 86.00 189 ILE A C 1
ATOM 1523 O O . ILE A 1 189 ? -0.548 5.237 9.185 1.00 86.00 189 ILE A O 1
ATOM 1527 N N . GLY A 1 190 ? -0.367 3.948 7.372 1.00 82.38 190 GLY A N 1
ATOM 1528 C CA . GLY A 1 190 ? 0.595 4.771 6.665 1.00 82.38 190 GLY A CA 1
ATOM 1529 C C . GLY A 1 190 ? 0.009 6.145 6.347 1.00 82.38 190 GLY A C 1
ATOM 1530 O O . GLY A 1 190 ? -1.143 6.279 5.930 1.00 82.38 190 GLY A O 1
ATOM 1531 N N . LEU A 1 191 ? 0.813 7.194 6.520 1.00 82.94 191 LEU A N 1
ATOM 1532 C CA . LEU A 1 191 ? 0.387 8.582 6.318 1.00 82.94 191 LEU A CA 1
ATOM 1533 C C . LEU A 1 191 ? -0.221 8.824 4.924 1.00 82.94 191 LEU A C 1
ATOM 1535 O O . LEU A 1 191 ? -1.193 9.567 4.793 1.00 82.94 191 LEU A O 1
ATOM 1539 N N . SER A 1 192 ? 0.304 8.157 3.893 1.00 81.31 192 SER A N 1
ATOM 1540 C CA . SER A 1 192 ? -0.219 8.199 2.519 1.00 81.31 192 SER A CA 1
ATOM 1541 C C . SER A 1 192 ? -1.640 7.646 2.387 1.00 81.31 192 SER A C 1
ATOM 1543 O O . SER A 1 192 ? -2.388 8.077 1.502 1.00 81.31 192 SER A O 1
ATOM 1545 N N . HIS A 1 193 ? -2.030 6.723 3.266 1.00 85.56 193 HIS A N 1
ATOM 1546 C CA . HIS A 1 193 ? -3.340 6.089 3.243 1.00 85.56 193 HIS A CA 1
ATOM 1547 C C . HIS A 1 193 ? -4.418 6.913 3.943 1.00 85.56 193 HIS A C 1
ATOM 1549 O O . HIS A 1 193 ? -5.581 6.722 3.619 1.00 85.56 193 HIS A O 1
ATOM 1555 N N . LEU A 1 194 ? -4.091 7.905 4.787 1.00 87.69 194 LEU A N 1
ATOM 1556 C CA . LEU A 1 194 ? -5.108 8.747 5.450 1.00 87.69 194 LEU A CA 1
ATOM 1557 C C . LEU A 1 194 ? -6.174 9.285 4.482 1.00 87.69 194 LEU A C 1
ATOM 1559 O O . LEU A 1 194 ? -7.355 9.306 4.819 1.00 87.69 194 LEU A O 1
ATOM 1563 N N . SER A 1 195 ? -5.781 9.670 3.267 1.00 87.44 195 SER A N 1
ATOM 1564 C CA . SER A 1 195 ? -6.709 10.220 2.269 1.00 87.44 195 SER A CA 1
ATOM 1565 C C . SER A 1 195 ? -7.808 9.253 1.803 1.00 87.44 195 SER A C 1
ATOM 1567 O O . SER A 1 195 ? -8.798 9.699 1.231 1.00 87.44 195 SER A O 1
ATOM 1569 N N . PHE A 1 196 ? -7.725 7.944 2.084 1.00 88.00 196 PHE A N 1
ATOM 1570 C CA . PHE A 1 196 ? -8.848 7.036 1.809 1.00 88.00 196 PHE A CA 1
ATOM 1571 C C . PHE A 1 196 ? -10.112 7.432 2.592 1.00 88.00 196 PHE A C 1
ATOM 1573 O O . PHE A 1 196 ? -11.232 7.206 2.128 1.00 88.00 196 PHE A O 1
ATOM 1580 N N . ALA A 1 197 ? -9.937 8.068 3.753 1.00 87.62 197 ALA A N 1
ATOM 1581 C CA . ALA A 1 197 ? -11.032 8.500 4.605 1.00 87.62 197 ALA A CA 1
ATOM 1582 C C . ALA A 1 197 ? -11.747 9.767 4.103 1.00 87.62 197 ALA A C 1
ATOM 1584 O O . ALA A 1 197 ? -12.854 10.056 4.555 1.00 87.62 197 ALA A O 1
ATOM 1585 N N . ASP A 1 198 ? -11.178 10.475 3.120 1.00 87.00 198 ASP A N 1
ATOM 1586 C CA . ASP A 1 198 ? -11.734 11.722 2.569 1.00 87.00 198 ASP A CA 1
ATOM 1587 C C . ASP A 1 198 ? -13.109 11.526 1.921 1.00 87.00 198 ASP A C 1
ATOM 1589 O O . ASP A 1 198 ? -13.898 12.458 1.806 1.00 87.00 198 ASP A O 1
ATOM 1593 N N . SER A 1 199 ? -13.404 10.294 1.504 1.00 84.25 199 SER A N 1
ATOM 1594 C CA . SER A 1 199 ? -14.655 9.924 0.837 1.00 84.25 199 SER A CA 1
ATOM 1595 C C . SER A 1 199 ? -15.663 9.221 1.757 1.00 84.25 199 SER A C 1
ATOM 1597 O O . SER A 1 199 ? -16.710 8.788 1.284 1.00 84.25 199 SER A O 1
ATOM 1599 N N . LEU A 1 200 ? -15.363 9.067 3.054 1.00 84.38 200 LEU A N 1
ATOM 1600 C CA . LEU A 1 200 ? -16.212 8.321 3.995 1.00 84.38 200 LEU A CA 1
ATOM 1601 C C . LEU A 1 200 ? -17.363 9.147 4.582 1.00 84.38 200 LEU A C 1
ATOM 1603 O O . LEU A 1 200 ? -18.362 8.572 5.007 1.00 84.38 200 LEU A O 1
ATOM 1607 N N . GLY A 1 201 ? -17.246 10.475 4.635 1.00 83.56 201 GLY A N 1
ATOM 1608 C CA . GLY A 1 201 ? -18.269 11.316 5.253 1.00 83.56 201 GLY A CA 1
ATOM 1609 C C . GLY A 1 201 ? -17.754 12.690 5.658 1.00 83.56 201 GLY A C 1
ATOM 1610 O O . GLY A 1 201 ? -16.972 13.308 4.941 1.00 83.56 201 GLY A O 1
ATOM 1611 N N . LYS A 1 202 ? -18.211 13.184 6.815 1.00 83.69 202 LYS A N 1
ATOM 1612 C CA . LYS A 1 202 ? -17.738 14.461 7.369 1.00 83.69 202 LYS A CA 1
ATOM 1613 C C . LYS A 1 202 ? -16.366 14.255 7.994 1.00 83.69 202 LYS A C 1
ATOM 1615 O O . LYS A 1 202 ? -16.256 13.534 8.983 1.00 83.69 202 LYS A O 1
ATOM 1620 N N . VAL A 1 203 ? -15.354 14.895 7.418 1.00 85.00 203 VAL A N 1
ATOM 1621 C CA . VAL A 1 203 ? -13.957 14.761 7.835 1.00 85.00 203 VAL A CA 1
ATOM 1622 C C . VAL A 1 203 ? -13.534 15.972 8.652 1.00 85.00 203 VAL A C 1
ATOM 1624 O O . VAL A 1 203 ? -13.763 17.115 8.261 1.00 85.00 203 VAL A O 1
ATOM 1627 N N . PHE A 1 204 ? -12.899 15.703 9.785 1.00 84.69 204 PHE A N 1
ATOM 1628 C CA . PHE A 1 204 ? -12.113 16.665 10.532 1.00 84.69 204 PHE A CA 1
ATOM 1629 C C . PHE A 1 204 ? -10.638 16.292 10.399 1.00 84.69 204 PHE A C 1
ATOM 1631 O O . PHE A 1 204 ? -10.209 15.220 10.842 1.00 84.69 204 PHE A O 1
ATOM 1638 N N . ASP A 1 205 ? -9.881 17.188 9.774 1.00 80.00 205 ASP A N 1
ATOM 1639 C CA . ASP A 1 205 ? -8.447 17.040 9.589 1.00 80.00 205 ASP A CA 1
ATOM 1640 C C . ASP A 1 205 ? -7.687 17.562 10.803 1.00 80.00 205 ASP A C 1
ATOM 1642 O O . ASP A 1 205 ? -7.870 18.698 11.243 1.00 80.00 205 ASP A O 1
ATOM 1646 N N . ALA A 1 206 ? -6.785 16.732 11.312 1.00 76.62 206 ALA A N 1
ATOM 1647 C CA . ALA A 1 206 ? -5.799 17.111 12.306 1.00 76.62 206 ALA A CA 1
ATOM 1648 C C . ALA A 1 206 ? -4.400 16.695 11.818 1.00 76.62 206 ALA A C 1
ATOM 1650 O O . ALA A 1 206 ? -4.268 15.841 10.936 1.00 76.62 206 ALA A O 1
ATOM 1651 N N . PRO A 1 207 ? -3.317 17.279 12.359 1.00 75.62 207 PRO A N 1
ATOM 1652 C CA . PRO A 1 207 ? -1.970 16.846 12.006 1.00 75.62 207 PRO A CA 1
ATOM 1653 C C . PRO A 1 207 ? -1.824 15.331 12.191 1.00 75.62 207 PRO A C 1
ATOM 1655 O O . PRO A 1 207 ? -2.112 14.803 13.267 1.00 75.62 207 PRO A O 1
ATOM 1658 N N . PHE A 1 208 ? -1.415 14.637 11.123 1.00 76.75 208 PHE A N 1
ATOM 1659 C CA . PHE A 1 208 ? -1.198 13.185 11.104 1.00 76.75 208 PHE A CA 1
ATOM 1660 C C . PHE A 1 208 ? -2.405 12.344 11.554 1.00 76.75 208 PHE A C 1
ATOM 1662 O O . PHE A 1 208 ? -2.238 11.198 11.965 1.00 76.75 208 PHE A O 1
ATOM 1669 N N . SER A 1 209 ? -3.623 12.884 11.508 1.00 84.06 209 SER A N 1
ATOM 1670 C CA . SER A 1 209 ? -4.819 12.143 11.898 1.00 84.06 209 SER A CA 1
ATOM 1671 C C . SER A 1 209 ? -6.069 12.632 11.181 1.00 84.06 209 SER A C 1
ATOM 1673 O O . SER A 1 209 ? -6.164 13.781 10.756 1.00 84.06 209 SER A O 1
ATOM 1675 N N . LYS A 1 210 ? -7.041 11.736 11.036 1.00 87.06 210 LYS A N 1
ATOM 1676 C CA . LYS A 1 210 ? -8.356 12.050 10.482 1.00 87.06 210 LYS A CA 1
ATOM 1677 C C . LYS A 1 210 ? -9.434 11.485 11.377 1.00 87.06 210 LYS A C 1
ATOM 1679 O O . LYS A 1 210 ? -9.371 10.323 11.773 1.00 87.06 210 LYS A O 1
ATOM 1684 N N . ILE A 1 211 ? -10.424 12.316 11.667 1.00 89.06 211 ILE A N 1
ATOM 1685 C CA . ILE A 1 211 ? -11.628 11.911 12.381 1.00 89.06 211 ILE A CA 1
ATOM 1686 C C . ILE A 1 211 ? -12.780 12.026 11.399 1.00 89.06 211 ILE A C 1
ATOM 1688 O O . ILE A 1 211 ? -12.990 13.083 10.806 1.00 89.06 211 ILE A O 1
ATOM 1692 N N . VAL A 1 212 ? -13.512 10.937 11.210 1.00 90.56 212 VAL A N 1
ATOM 1693 C CA . VAL A 1 212 ? -14.616 10.866 10.262 1.00 90.56 212 VAL A CA 1
ATOM 1694 C C . VAL A 1 212 ? -15.853 10.314 10.939 1.00 90.56 212 VAL A C 1
ATOM 1696 O O . VAL A 1 212 ? -15.795 9.297 11.625 1.00 90.56 212 VAL A O 1
ATOM 1699 N N . THR A 1 213 ? -16.987 10.960 10.695 1.00 90.50 213 THR A N 1
ATOM 1700 C CA . THR A 1 213 ? -18.297 10.364 10.962 1.00 90.50 213 THR A CA 1
ATOM 1701 C C . THR A 1 213 ? -18.892 9.913 9.635 1.00 90.50 213 THR A C 1
ATOM 1703 O O . THR A 1 213 ? -19.194 10.737 8.765 1.00 90.50 213 THR A O 1
ATOM 1706 N N . MET A 1 214 ? -19.016 8.596 9.478 1.00 91.75 214 MET A N 1
ATOM 1707 C CA . MET A 1 214 ? -19.636 7.949 8.326 1.00 91.75 214 MET A CA 1
ATOM 1708 C C . MET A 1 214 ? -21.077 7.581 8.674 1.00 91.75 214 MET A C 1
ATOM 1710 O O . MET A 1 214 ? -21.316 6.886 9.659 1.00 91.75 214 MET A O 1
ATOM 1714 N N . GLU A 1 215 ? -22.023 7.988 7.832 1.00 89.62 215 GLU A N 1
ATOM 1715 C CA . GLU A 1 215 ? -23.398 7.494 7.888 1.00 89.62 215 GLU A CA 1
ATOM 1716 C C . GLU A 1 215 ? -23.521 6.263 6.985 1.00 89.62 215 GLU A C 1
ATOM 1718 O O . GLU A 1 215 ? -23.212 6.321 5.793 1.00 89.62 215 GLU A O 1
ATOM 1723 N N . LYS A 1 216 ? -23.952 5.135 7.548 1.00 83.12 216 LYS A N 1
ATOM 1724 C CA . LYS A 1 216 ? -24.150 3.873 6.823 1.00 83.12 216 LYS A CA 1
ATOM 1725 C C . LYS A 1 216 ? -25.381 3.181 7.393 1.00 83.12 216 LYS A C 1
ATOM 1727 O O . LYS A 1 216 ? -25.470 3.077 8.602 1.00 83.12 216 LYS A O 1
ATOM 1732 N N . ASP A 1 217 ? -26.318 2.710 6.574 1.00 83.94 217 ASP A N 1
ATOM 1733 C CA . ASP A 1 217 ? -27.456 1.877 7.016 1.00 83.94 217 ASP A CA 1
ATOM 1734 C C . ASP A 1 217 ? -28.223 2.421 8.251 1.00 83.94 217 ASP A C 1
ATOM 1736 O O . ASP A 1 217 ? -28.527 1.683 9.186 1.00 83.94 217 ASP A O 1
ATOM 1740 N N . ASN A 1 218 ? -28.524 3.729 8.268 1.00 85.38 218 ASN A N 1
ATOM 1741 C CA . ASN A 1 218 ? -29.187 4.450 9.375 1.00 85.38 218 ASN A CA 1
ATOM 1742 C C . ASN A 1 218 ? -28.430 4.447 10.719 1.00 85.38 218 ASN A C 1
ATOM 1744 O O . ASN A 1 218 ? -29.037 4.610 11.779 1.00 85.38 218 ASN A O 1
ATOM 1748 N N . ARG A 1 219 ? -27.106 4.280 10.691 1.00 87.94 219 ARG A N 1
ATOM 1749 C CA . ARG A 1 219 ? -26.230 4.393 11.861 1.00 87.94 219 ARG A CA 1
ATOM 1750 C C . ARG A 1 219 ? -25.000 5.244 11.547 1.00 87.94 219 ARG A C 1
ATOM 1752 O O . ARG A 1 219 ? -24.467 5.209 10.437 1.00 87.94 219 ARG A O 1
ATOM 1759 N N . SER A 1 220 ? -24.507 5.928 12.573 1.00 90.12 220 SER A N 1
ATOM 1760 C CA . SER A 1 220 ? -23.247 6.665 12.518 1.00 90.12 220 SER A CA 1
ATOM 1761 C C . SER A 1 220 ? -22.094 5.785 13.003 1.00 90.12 220 SER A C 1
ATOM 1763 O O . SER A 1 220 ? -22.171 5.165 14.070 1.00 90.12 220 SER A O 1
ATOM 1765 N N . VAL A 1 221 ? -21.007 5.756 12.237 1.00 92.50 221 VAL A N 1
ATOM 1766 C CA . VAL A 1 221 ? -19.742 5.115 12.606 1.00 92.50 221 VAL A CA 1
ATOM 1767 C C . VAL A 1 221 ? -18.682 6.194 12.774 1.00 92.50 221 VAL A C 1
ATOM 1769 O O . VAL A 1 221 ? -18.417 6.961 11.847 1.00 92.50 221 VAL A O 1
ATOM 1772 N N . ASN A 1 222 ? -18.066 6.240 13.954 1.00 90.94 222 ASN A N 1
ATOM 1773 C CA . ASN A 1 222 ? -16.957 7.147 14.238 1.00 90.94 222 ASN A CA 1
ATOM 1774 C C . ASN A 1 222 ? -15.638 6.462 13.895 1.00 90.94 222 ASN A C 1
ATOM 1776 O O . ASN A 1 222 ? -15.335 5.391 14.418 1.00 90.94 222 ASN A O 1
ATOM 1780 N N . ILE A 1 223 ? -14.853 7.080 13.025 1.00 91.25 223 ILE A N 1
ATOM 1781 C CA . ILE A 1 223 ? -13.607 6.533 12.504 1.00 91.25 223 ILE A CA 1
ATOM 1782 C C . ILE A 1 223 ? -12.487 7.508 12.854 1.00 91.25 223 ILE A C 1
ATOM 1784 O O . ILE A 1 223 ? -12.481 8.639 12.379 1.00 91.25 223 ILE A O 1
ATOM 1788 N N . THR A 1 224 ? -11.533 7.069 13.668 1.00 89.94 224 THR A N 1
ATOM 1789 C CA . THR A 1 224 ? -10.359 7.857 14.060 1.00 89.94 224 THR A CA 1
ATOM 1790 C C . THR A 1 224 ? -9.108 7.168 13.533 1.00 89.94 224 THR A C 1
ATOM 1792 O O . THR A 1 224 ? -8.757 6.084 13.992 1.00 89.94 224 THR A O 1
ATOM 1795 N N . LEU A 1 225 ? -8.426 7.783 12.572 1.00 89.12 225 LEU A N 1
ATOM 1796 C CA . LEU A 1 225 ? -7.221 7.242 11.944 1.00 89.12 225 LEU A CA 1
ATOM 1797 C C . LEU A 1 225 ? -6.009 8.088 12.309 1.00 89.12 225 LEU A C 1
ATOM 1799 O O . LEU A 1 225 ? -6.056 9.313 12.208 1.00 89.12 225 LEU A O 1
ATOM 1803 N N . TYR A 1 226 ? -4.914 7.429 12.661 1.00 86.62 226 TYR A N 1
ATOM 1804 C CA . TYR A 1 226 ? -3.607 8.039 12.871 1.00 86.62 226 TYR A CA 1
ATOM 1805 C C . TYR A 1 226 ? -2.664 7.597 11.754 1.00 86.62 226 TYR A C 1
ATOM 1807 O O . TYR A 1 226 ? -2.484 6.405 11.514 1.00 86.62 226 TYR A O 1
ATOM 1815 N N . GLY A 1 227 ? -2.087 8.574 11.060 1.00 84.31 227 GLY A N 1
ATOM 1816 C CA . GLY A 1 227 ? -1.120 8.379 9.991 1.00 84.31 227 GLY A CA 1
ATOM 1817 C C . GLY A 1 227 ? 0.297 8.346 10.546 1.00 84.31 227 GLY A C 1
ATOM 1818 O O . GLY A 1 227 ? 0.745 9.311 11.161 1.00 84.31 227 GLY A O 1
ATOM 1819 N N . GLY A 1 228 ? 1.012 7.254 10.306 1.00 77.56 228 GLY A N 1
ATOM 1820 C CA . GLY A 1 228 ? 2.402 7.064 10.694 1.00 77.56 228 GLY A CA 1
ATOM 1821 C C . GLY A 1 228 ? 3.334 6.875 9.506 1.00 77.56 228 GLY A C 1
ATOM 1822 O O . GLY A 1 228 ? 2.920 6.617 8.377 1.00 77.56 228 GLY A O 1
ATOM 1823 N N . VAL A 1 229 ? 4.626 6.999 9.783 1.00 71.31 229 VAL A N 1
ATOM 1824 C CA . VAL A 1 229 ? 5.691 6.478 8.922 1.00 71.31 229 VAL A CA 1
ATOM 1825 C C . VAL A 1 229 ? 6.196 5.208 9.598 1.00 71.31 229 VAL A C 1
ATOM 1827 O O . VAL A 1 229 ? 6.385 5.225 10.814 1.00 71.31 229 VAL A O 1
ATOM 1830 N N . HIS A 1 230 ? 6.411 4.121 8.852 1.00 64.06 230 HIS A N 1
ATOM 1831 C CA . HIS A 1 230 ? 6.938 2.879 9.429 1.00 64.06 230 HIS A CA 1
ATOM 1832 C C . HIS A 1 230 ? 8.209 3.132 10.249 1.00 64.06 230 HIS A C 1
ATOM 1834 O O . HIS A 1 230 ? 9.102 3.871 9.825 1.00 64.06 230 HIS A O 1
ATOM 1840 N N . GLY A 1 231 ? 8.271 2.536 11.441 1.00 58.94 231 GLY A N 1
ATOM 1841 C CA . GLY A 1 231 ? 9.364 2.740 12.393 1.00 58.94 231 GLY A CA 1
ATOM 1842 C C . GLY A 1 231 ? 9.364 4.096 13.119 1.00 58.94 231 GLY A C 1
ATOM 1843 O O . GLY A 1 231 ? 10.273 4.346 13.907 1.00 58.94 231 GLY A O 1
ATOM 1844 N N . ASN A 1 232 ? 8.377 4.975 12.894 1.00 65.88 232 ASN A N 1
ATOM 1845 C CA . ASN A 1 232 ? 8.208 6.215 13.657 1.00 65.88 232 ASN A CA 1
ATOM 1846 C C . ASN A 1 232 ? 7.157 6.049 14.767 1.00 65.88 232 ASN A C 1
ATOM 1848 O O . ASN A 1 232 ? 5.986 5.775 14.510 1.00 65.88 232 ASN A O 1
ATOM 1852 N N . LEU A 1 233 ? 7.573 6.288 16.012 1.00 64.44 233 LEU A N 1
ATOM 1853 C CA . LEU A 1 233 ? 6.742 6.123 17.206 1.00 64.44 233 LEU A CA 1
ATOM 1854 C C . LEU A 1 233 ? 5.747 7.272 17.456 1.00 64.44 233 LEU A C 1
ATOM 1856 O O . LEU A 1 233 ? 4.911 7.155 18.351 1.00 64.44 233 LEU A O 1
ATOM 1860 N N . SER A 1 234 ? 5.791 8.379 16.708 1.00 68.69 234 SER A N 1
ATOM 1861 C CA . SER A 1 234 ? 4.923 9.542 16.963 1.00 68.69 234 SER A CA 1
ATOM 1862 C C . SER A 1 234 ? 3.432 9.232 16.773 1.00 68.69 234 SER A C 1
ATOM 1864 O O . SER A 1 234 ? 2.613 9.541 17.641 1.00 68.69 234 SER A O 1
ATOM 1866 N N . ALA A 1 235 ? 3.070 8.559 15.677 1.00 67.06 235 ALA A N 1
ATOM 1867 C CA . ALA A 1 235 ? 1.694 8.134 15.402 1.00 67.06 235 ALA A CA 1
ATOM 1868 C C . ALA A 1 235 ? 1.180 7.138 16.448 1.00 67.06 235 ALA A C 1
ATOM 1870 O O . ALA A 1 235 ? 0.039 7.228 16.905 1.00 67.06 235 ALA A O 1
ATOM 1871 N N . TYR A 1 236 ? 2.070 6.261 16.904 1.00 68.75 236 TYR A N 1
ATOM 1872 C CA . TYR A 1 236 ? 1.820 5.341 18.003 1.00 68.75 236 TYR A CA 1
ATOM 1873 C C . TYR A 1 236 ? 1.521 6.074 19.323 1.00 68.75 236 TYR A C 1
ATOM 1875 O O . TYR A 1 236 ? 0.543 5.756 19.995 1.00 68.75 236 TYR A O 1
ATOM 1883 N N . GLN A 1 237 ? 2.316 7.084 19.690 1.00 70.38 237 GLN A N 1
ATOM 1884 C CA . GLN A 1 237 ? 2.107 7.850 20.924 1.00 70.38 237 GLN A CA 1
ATOM 1885 C C . GLN A 1 237 ? 0.771 8.603 20.911 1.00 70.38 237 GLN A C 1
ATOM 1887 O O . GLN A 1 237 ? 0.094 8.675 21.941 1.00 70.38 237 GLN A O 1
ATOM 1892 N N . MET A 1 238 ? 0.367 9.132 19.751 1.00 69.94 238 MET A N 1
ATOM 1893 C CA . MET A 1 238 ? -0.935 9.783 19.577 1.00 69.94 238 MET A CA 1
ATOM 1894 C C . MET A 1 238 ? -2.088 8.795 19.760 1.00 69.94 238 MET A C 1
ATOM 1896 O O . MET A 1 238 ? -3.017 9.079 20.519 1.00 69.94 238 MET A O 1
ATOM 1900 N N . LEU A 1 239 ? -1.991 7.616 19.143 1.00 72.94 239 LEU A N 1
ATOM 1901 C CA . LEU A 1 239 ? -2.971 6.546 19.296 1.00 72.94 239 LEU A CA 1
ATOM 1902 C C . LEU A 1 239 ? -3.064 6.055 20.745 1.00 72.94 239 LEU A C 1
ATOM 1904 O O . LEU A 1 239 ? -4.159 5.993 21.298 1.00 72.94 239 LEU A O 1
ATOM 1908 N N . ALA A 1 240 ? -1.933 5.763 21.388 1.00 67.19 240 ALA A N 1
ATOM 1909 C CA . ALA A 1 240 ? -1.896 5.328 22.783 1.00 67.19 240 ALA A CA 1
ATOM 1910 C C . ALA A 1 240 ? -2.495 6.391 23.719 1.00 67.19 240 ALA A C 1
ATOM 1912 O O . ALA A 1 240 ? -3.283 6.065 24.605 1.00 67.19 240 ALA A O 1
ATOM 1913 N N . SER A 1 241 ? -2.190 7.672 23.484 1.00 68.50 241 SER A N 1
ATOM 1914 C CA . SER A 1 241 ? -2.767 8.788 24.243 1.00 68.50 241 SER A CA 1
ATOM 1915 C C . SER A 1 241 ? -4.275 8.918 24.041 1.00 68.50 241 SER A C 1
ATOM 1917 O O . SER A 1 241 ? -4.988 9.249 24.985 1.00 68.50 241 SER A O 1
ATOM 1919 N N . TYR A 1 242 ? -4.774 8.670 22.829 1.00 70.69 242 TYR A N 1
ATOM 1920 C CA . TYR A 1 242 ? -6.205 8.676 22.533 1.00 70.69 242 TYR A CA 1
ATOM 1921 C C . TYR A 1 242 ? -6.928 7.508 23.201 1.00 70.69 242 TYR A C 1
ATOM 1923 O O . TYR A 1 242 ? -7.913 7.719 23.902 1.00 70.69 242 TYR A O 1
ATOM 1931 N N . VAL A 1 243 ? -6.394 6.294 23.066 1.00 66.56 243 VAL A N 1
ATOM 1932 C CA . VAL A 1 243 ? -6.920 5.088 23.716 1.00 66.56 243 VAL A CA 1
ATOM 1933 C C . VAL A 1 243 ? -6.944 5.253 25.237 1.00 66.56 243 VAL A C 1
ATOM 1935 O O . VAL A 1 243 ? -7.940 4.908 25.859 1.00 66.56 243 VAL A O 1
ATOM 1938 N N . ASN A 1 244 ? -5.911 5.856 25.833 1.00 64.31 244 ASN A N 1
ATOM 1939 C CA . ASN A 1 244 ? -5.868 6.139 27.272 1.00 64.31 244 ASN A CA 1
ATOM 1940 C C . ASN A 1 244 ? -6.944 7.148 27.725 1.00 64.31 244 ASN A C 1
ATOM 1942 O O . ASN A 1 244 ? -7.374 7.137 28.875 1.00 64.31 244 ASN A O 1
ATOM 1946 N N . LYS A 1 245 ? -7.370 8.045 26.827 1.00 67.06 245 LYS A N 1
ATOM 1947 C CA . LYS A 1 245 ? -8.444 9.021 27.078 1.00 67.06 245 LYS A CA 1
ATOM 1948 C C . LYS A 1 245 ? -9.839 8.439 26.842 1.00 67.06 245 LYS A C 1
ATOM 1950 O O . LYS A 1 245 ? -10.812 8.998 27.345 1.00 67.06 245 LYS A O 1
ATOM 1955 N N . LEU A 1 246 ? -9.959 7.341 26.096 1.00 65.88 246 LEU A N 1
ATOM 1956 C CA . LEU A 1 246 ? -11.214 6.608 25.964 1.00 65.88 246 LEU A CA 1
ATOM 1957 C C . LEU A 1 246 ? -11.477 5.831 27.260 1.00 65.88 246 LEU A C 1
ATOM 1959 O O . LEU A 1 246 ? -10.800 4.854 27.577 1.00 65.88 246 LEU A O 1
ATOM 1963 N N . HIS A 1 247 ? -12.478 6.267 28.024 1.00 56.28 247 HIS A N 1
ATOM 1964 C CA . HIS A 1 247 ? -12.861 5.599 29.265 1.00 56.28 247 HIS A CA 1
ATOM 1965 C C . HIS A 1 247 ? -13.178 4.111 29.032 1.00 56.28 247 HIS A C 1
ATOM 1967 O O . HIS A 1 247 ? -13.994 3.765 28.180 1.00 56.28 247 HIS A O 1
ATOM 1973 N N . GLY A 1 248 ? -12.567 3.239 29.841 1.00 60.16 248 GLY A N 1
ATOM 1974 C CA . GLY A 1 248 ? -12.863 1.804 29.873 1.00 60.16 248 GLY A CA 1
ATOM 1975 C C . GLY A 1 248 ? -11.947 0.910 29.032 1.00 60.16 248 GLY A C 1
ATOM 1976 O O . GLY A 1 248 ? -12.120 -0.306 29.095 1.00 60.16 248 GLY A O 1
ATOM 1977 N N . LEU A 1 249 ? -10.968 1.464 28.303 1.00 65.56 249 LEU A N 1
ATOM 1978 C CA . LEU A 1 249 ? -9.967 0.662 27.592 1.00 65.56 249 LEU A CA 1
ATOM 1979 C C . LEU A 1 249 ? -8.730 0.385 28.466 1.00 65.56 249 LEU A C 1
ATOM 1981 O O . LEU A 1 249 ? -8.165 1.281 29.088 1.00 65.56 249 LEU A O 1
ATOM 1985 N N . LYS A 1 250 ? -8.299 -0.877 28.509 1.00 63.75 250 LYS A N 1
ATOM 1986 C CA . LYS A 1 250 ? -7.055 -1.348 29.126 1.00 63.75 250 LYS A CA 1
ATOM 1987 C C . LYS A 1 250 ? -5.904 -1.185 28.140 1.00 63.75 250 LYS A C 1
ATOM 1989 O O . LYS A 1 250 ? -6.020 -1.590 26.989 1.00 63.75 250 LYS A O 1
ATOM 1994 N N . LEU A 1 251 ? -4.777 -0.646 28.590 1.00 62.91 251 LEU A N 1
ATOM 1995 C CA . LEU A 1 251 ? -3.552 -0.598 27.792 1.00 62.91 251 LEU A CA 1
ATOM 1996 C C . LEU A 1 251 ? -2.695 -1.847 28.045 1.00 62.91 251 LEU A C 1
ATOM 1998 O O . LEU A 1 251 ? -2.697 -2.355 29.171 1.00 62.91 251 LEU A O 1
ATOM 2002 N N . PRO A 1 252 ? -1.922 -2.324 27.051 1.00 58.50 252 PRO A N 1
ATOM 2003 C CA . PRO A 1 252 ? -0.873 -3.300 27.298 1.00 58.50 252 PRO A CA 1
ATOM 2004 C C . PRO A 1 252 ? 0.109 -2.755 28.320 1.00 58.50 252 PRO A C 1
ATOM 2006 O O . PRO A 1 252 ? 0.654 -1.663 28.151 1.00 58.50 252 PRO A O 1
ATOM 2009 N N . VAL A 1 253 ? 0.352 -3.528 29.381 1.00 53.44 253 VAL A N 1
ATOM 2010 C CA . VAL A 1 253 ? 1.513 -3.297 30.234 1.00 53.44 253 VAL A CA 1
ATOM 2011 C C . VAL A 1 253 ? 2.719 -3.596 29.357 1.00 53.44 253 VAL A C 1
ATOM 2013 O O . VAL A 1 253 ? 3.078 -4.754 29.149 1.00 53.44 253 VAL A O 1
ATOM 2016 N N . LEU A 1 254 ? 3.330 -2.551 28.801 1.00 48.31 254 LEU A N 1
ATOM 2017 C CA . LEU A 1 254 ? 4.696 -2.658 28.318 1.00 48.31 254 LEU A CA 1
ATOM 2018 C C . LEU A 1 254 ? 5.487 -3.107 29.542 1.00 48.31 254 LEU A C 1
ATOM 2020 O O . LEU A 1 254 ? 5.577 -2.346 30.506 1.00 48.31 254 LEU A O 1
ATOM 2024 N N . GLN A 1 255 ? 5.956 -4.358 29.570 1.00 35.31 255 GLN A N 1
ATOM 2025 C CA . GLN A 1 255 ? 6.857 -4.791 30.627 1.00 35.31 255 GLN A CA 1
ATOM 2026 C C . GLN A 1 255 ? 8.011 -3.794 30.634 1.00 35.31 255 GLN A C 1
ATOM 2028 O O . GLN A 1 255 ? 8.851 -3.790 29.735 1.00 35.31 255 GLN A O 1
ATOM 2033 N N . GLN A 1 256 ? 8.021 -2.926 31.644 1.00 33.88 256 GLN A N 1
ATOM 2034 C CA . GLN A 1 256 ? 9.229 -2.282 32.103 1.00 33.88 256 GLN A CA 1
ATOM 2035 C C . GLN A 1 256 ? 10.097 -3.418 32.629 1.00 33.88 256 GLN A C 1
ATOM 2037 O O . GLN A 1 256 ? 10.133 -3.695 33.825 1.00 33.88 256 GLN A O 1
ATOM 2042 N N . ASN A 1 257 ? 10.790 -4.112 31.729 1.00 31.17 257 ASN A N 1
ATOM 2043 C CA . ASN A 1 257 ? 12.073 -4.631 32.137 1.00 31.17 257 ASN A CA 1
ATOM 2044 C C . ASN A 1 257 ? 12.838 -3.404 32.620 1.00 31.17 257 ASN A C 1
ATOM 2046 O O . ASN A 1 257 ? 12.990 -2.434 31.879 1.00 31.17 257 ASN A O 1
ATOM 2050 N N . GLN A 1 258 ? 13.268 -3.439 33.878 1.00 29.55 258 GLN A N 1
ATOM 2051 C CA . GLN A 1 258 ? 14.291 -2.562 34.438 1.00 29.55 258 GLN A CA 1
ATOM 2052 C C . GLN A 1 258 ? 15.644 -2.795 33.739 1.00 29.55 258 GLN A C 1
ATOM 2054 O O . GLN A 1 258 ? 16.677 -2.969 34.369 1.00 29.55 258 GLN A O 1
ATOM 2059 N N . THR A 1 259 ? 15.649 -2.839 32.418 1.00 33.31 259 THR A N 1
ATOM 2060 C CA . THR A 1 259 ? 16.759 -2.371 31.617 1.00 33.31 259 THR A CA 1
ATOM 2061 C C . THR A 1 259 ? 16.465 -0.904 31.414 1.00 33.31 259 THR A C 1
ATOM 2063 O O . THR A 1 259 ? 15.400 -0.561 30.897 1.00 33.31 259 THR A O 1
ATOM 2066 N N . GLU A 1 260 ? 17.372 -0.061 31.900 1.00 34.47 260 GLU A N 1
ATOM 2067 C CA . GLU A 1 260 ? 17.580 1.301 31.424 1.00 34.47 260 GLU A CA 1
ATOM 2068 C C . GLU A 1 260 ? 16.937 1.463 30.044 1.00 34.47 260 GLU A C 1
ATOM 2070 O O . GLU A 1 260 ? 17.260 0.695 29.131 1.00 34.47 260 GLU A O 1
ATOM 2075 N N . LEU A 1 261 ? 15.992 2.406 29.891 1.00 38.22 261 LEU A N 1
ATOM 2076 C CA . LEU A 1 261 ? 15.704 2.930 28.557 1.00 38.22 261 LEU A CA 1
ATOM 2077 C C . LEU A 1 261 ? 17.080 3.157 27.954 1.00 38.22 261 LEU A C 1
ATOM 2079 O O . LEU A 1 261 ? 17.816 3.975 28.513 1.00 38.22 261 LEU A O 1
ATOM 2083 N N . SER A 1 262 ? 17.456 2.364 26.943 1.00 40.53 262 SER A N 1
ATOM 2084 C CA . SER A 1 262 ? 18.822 2.402 26.438 1.00 40.53 262 SER A CA 1
ATOM 2085 C C . SER A 1 262 ? 19.153 3.866 26.202 1.00 40.53 262 SER A C 1
ATOM 2087 O O . SER A 1 262 ? 18.273 4.641 25.803 1.00 40.53 262 SER A O 1
ATOM 2089 N N . ALA A 1 263 ? 20.377 4.280 26.517 1.00 40.94 263 ALA A N 1
ATOM 2090 C CA . ALA A 1 263 ? 20.791 5.662 26.311 1.00 40.94 263 ALA A CA 1
ATOM 2091 C C . ALA A 1 263 ? 20.407 6.158 24.898 1.00 40.94 263 ALA A C 1
ATOM 2093 O O . ALA A 1 263 ? 20.108 7.333 24.731 1.00 40.94 263 ALA A O 1
ATOM 2094 N N . ASP A 1 264 ? 20.263 5.247 23.928 1.00 40.56 264 ASP A N 1
ATOM 2095 C CA . ASP A 1 264 ? 19.721 5.474 22.588 1.00 40.56 264 ASP A CA 1
ATOM 2096 C C . ASP A 1 264 ? 18.235 5.869 22.538 1.00 40.56 264 ASP A C 1
ATOM 2098 O O . ASP A 1 264 ? 17.887 6.760 21.775 1.00 40.56 264 ASP A O 1
ATOM 2102 N N . MET A 1 265 ? 17.341 5.279 23.338 1.00 35.91 265 MET A N 1
ATOM 2103 C CA . MET A 1 265 ? 15.906 5.604 23.345 1.00 35.91 265 MET A CA 1
ATOM 2104 C C . MET A 1 265 ? 15.603 6.906 24.107 1.00 35.91 265 MET A C 1
ATOM 2106 O O . MET A 1 265 ? 14.724 7.667 23.703 1.00 35.91 265 MET A O 1
ATOM 2110 N N . GLN A 1 266 ? 16.377 7.221 25.155 1.00 37.66 266 GLN A N 1
ATOM 2111 C CA . GLN A 1 266 ? 16.355 8.550 25.788 1.00 37.66 266 GLN A CA 1
ATOM 2112 C C . GLN A 1 266 ? 17.034 9.618 24.916 1.00 37.66 266 GLN A C 1
ATOM 2114 O O . GLN A 1 266 ? 16.498 10.720 24.792 1.00 37.66 266 GLN A O 1
ATOM 2119 N N . SER A 1 267 ? 18.144 9.285 24.248 1.00 38.59 267 SER A N 1
ATOM 2120 C CA . SER A 1 267 ? 18.793 10.141 23.246 1.00 38.59 267 SER A CA 1
ATOM 2121 C C . SER A 1 267 ? 17.863 10.415 22.063 1.00 38.59 267 SER A C 1
ATOM 2123 O O . SER A 1 267 ? 17.729 11.565 21.663 1.00 38.59 267 SER A O 1
ATOM 2125 N N . LEU A 1 268 ? 17.115 9.418 21.576 1.00 36.56 268 LEU A N 1
ATOM 2126 C CA . LEU A 1 268 ? 16.102 9.567 20.522 1.00 36.56 268 LEU A CA 1
ATOM 2127 C C . LEU A 1 268 ? 14.950 10.485 20.944 1.00 36.56 268 LEU A C 1
ATOM 2129 O O . LEU A 1 268 ? 14.512 11.311 20.147 1.00 36.56 268 LEU A O 1
ATOM 2133 N N . LEU A 1 269 ? 14.485 10.401 22.194 1.00 33.94 269 LEU A N 1
ATOM 2134 C CA . LEU A 1 269 ? 13.447 11.296 22.723 1.00 33.94 269 LEU A CA 1
ATOM 2135 C C . LEU A 1 269 ? 13.963 12.729 22.948 1.00 33.94 269 LEU A C 1
ATOM 2137 O O . LEU A 1 269 ? 13.209 13.682 22.755 1.00 33.94 269 LEU A O 1
ATOM 2141 N N . GLN A 1 270 ? 15.243 12.901 23.294 1.00 37.56 270 GLN A N 1
ATOM 2142 C CA . GLN A 1 270 ? 15.883 14.215 23.441 1.00 37.56 270 GLN A CA 1
ATOM 2143 C C . GLN A 1 270 ? 16.315 14.830 22.095 1.00 37.56 270 GLN A C 1
ATOM 2145 O O . GLN A 1 270 ? 16.258 16.047 21.935 1.00 37.56 270 GLN A O 1
ATOM 2150 N N . HIS A 1 271 ? 16.687 14.017 21.101 1.00 37.78 271 HIS A N 1
ATOM 2151 C CA . HIS A 1 271 ? 17.057 14.450 19.746 1.00 37.78 271 HIS A CA 1
ATOM 2152 C C . HIS A 1 271 ? 15.851 14.623 18.815 1.00 37.78 271 HIS A C 1
ATOM 2154 O O . HIS A 1 271 ? 15.977 15.298 17.801 1.00 37.78 271 HIS A O 1
ATOM 2160 N N . ALA A 1 272 ? 14.671 14.093 19.151 1.00 33.34 272 ALA A N 1
ATOM 2161 C CA . ALA A 1 272 ? 13.448 14.321 18.376 1.00 33.34 272 ALA A CA 1
ATOM 2162 C C . ALA A 1 272 ? 12.878 15.748 18.524 1.00 33.34 272 ALA A C 1
ATOM 2164 O O . ALA A 1 272 ? 12.078 16.170 17.688 1.00 33.34 272 ALA A O 1
ATOM 2165 N N . GLN A 1 273 ? 13.289 16.518 19.541 1.00 33.56 273 GLN A N 1
ATOM 2166 C CA . GLN A 1 273 ? 12.802 17.891 19.733 1.00 33.56 273 GLN A CA 1
ATOM 2167 C C . GLN A 1 273 ? 13.384 18.908 18.727 1.00 33.56 273 GLN A C 1
ATOM 2169 O O . GLN A 1 273 ? 12.608 19.725 18.230 1.00 33.56 273 GLN A O 1
ATOM 2174 N N . PRO A 1 274 ? 14.675 18.857 18.326 1.00 34.47 274 PRO A N 1
ATOM 2175 C CA . PRO A 1 274 ? 15.200 19.760 17.296 1.00 34.47 274 PRO A CA 1
ATOM 2176 C C . PRO A 1 274 ? 14.991 19.270 15.850 1.00 34.47 274 PRO A C 1
ATOM 2178 O O . PRO A 1 274 ? 14.992 20.088 14.932 1.00 34.47 274 PRO A O 1
ATOM 2181 N N . THR A 1 275 ? 14.793 17.963 15.596 1.00 33.47 275 THR A N 1
ATOM 2182 C CA . THR A 1 275 ? 14.621 17.453 14.211 1.00 33.47 275 THR A CA 1
ATOM 2183 C C . THR A 1 275 ? 13.253 17.780 13.611 1.00 33.47 275 THR A C 1
ATOM 2185 O O . THR A 1 275 ? 13.131 17.850 12.387 1.00 33.47 275 THR A O 1
ATOM 2188 N N . LEU A 1 276 ? 12.246 18.049 14.451 1.00 32.12 276 LEU A N 1
ATOM 2189 C CA . LEU A 1 276 ? 10.957 18.585 14.012 1.00 32.12 276 LEU A CA 1
ATOM 2190 C C . LEU A 1 276 ? 11.160 19.901 13.243 1.00 32.12 276 LEU A C 1
ATOM 2192 O O . LEU A 1 276 ? 10.687 20.011 12.117 1.00 32.12 276 LEU A O 1
ATOM 2196 N N . ALA A 1 277 ? 11.969 20.836 13.757 1.00 31.12 277 ALA A N 1
ATOM 2197 C CA . ALA A 1 277 ? 12.255 22.109 13.083 1.00 31.12 277 ALA A CA 1
ATOM 2198 C C . ALA A 1 277 ? 12.971 21.939 11.724 1.00 31.12 277 ALA A C 1
ATOM 2200 O O . ALA A 1 277 ? 12.654 22.645 10.770 1.00 31.12 277 ALA A O 1
ATOM 2201 N N . TYR A 1 278 ? 13.872 20.958 11.596 1.00 28.44 278 TYR A N 1
ATOM 2202 C CA . TYR A 1 278 ? 14.632 20.724 10.358 1.00 28.44 278 TYR A CA 1
ATOM 2203 C C . TYR A 1 278 ? 13.814 20.013 9.258 1.00 28.44 278 TYR A C 1
ATOM 2205 O O . TYR A 1 278 ? 14.071 20.194 8.067 1.00 28.44 278 TYR A O 1
ATOM 2213 N N . GLN A 1 279 ? 12.797 19.221 9.626 1.00 30.67 279 GLN A N 1
ATOM 2214 C CA . GLN A 1 279 ? 11.850 18.642 8.660 1.00 30.67 279 GLN A CA 1
ATOM 2215 C C . GLN A 1 279 ? 10.750 19.634 8.241 1.00 30.67 279 GLN A C 1
ATOM 2217 O O . GLN A 1 279 ? 10.268 19.543 7.109 1.00 30.67 279 GLN A O 1
ATOM 2222 N N . PHE A 1 280 ? 10.414 20.619 9.088 1.00 33.28 280 PHE A N 1
ATOM 2223 C CA . PHE A 1 280 ? 9.500 21.712 8.730 1.00 33.28 280 PHE A CA 1
ATOM 2224 C C . PHE A 1 280 ? 10.063 22.623 7.627 1.00 33.28 280 PHE A C 1
ATOM 2226 O O . PHE A 1 280 ? 9.301 23.047 6.763 1.00 33.28 280 PHE A O 1
ATOM 2233 N N . GLU A 1 281 ? 11.378 22.860 7.571 1.00 32.03 281 GLU A N 1
ATOM 2234 C CA . GLU A 1 281 ? 11.985 23.655 6.488 1.00 32.03 281 GLU A CA 1
ATOM 2235 C C . GLU A 1 281 ? 12.001 22.925 5.137 1.00 32.03 281 GLU A C 1
ATOM 2237 O O . GLU A 1 281 ? 11.855 23.562 4.101 1.00 32.03 281 GLU A O 1
ATOM 2242 N N . ARG A 1 282 ? 12.111 21.588 5.106 1.00 32.78 282 ARG A N 1
ATOM 2243 C CA . ARG A 1 282 ? 12.140 20.832 3.835 1.00 32.78 282 ARG A CA 1
ATOM 2244 C C . ARG A 1 282 ? 10.769 20.493 3.263 1.00 32.78 282 ARG A C 1
ATOM 2246 O O . ARG A 1 282 ? 10.665 20.331 2.052 1.00 32.78 282 ARG A O 1
ATOM 2253 N N . LEU A 1 283 ? 9.729 20.410 4.092 1.00 32.88 283 LEU A N 1
ATOM 2254 C CA . LEU A 1 283 ? 8.349 20.285 3.605 1.00 32.88 283 LEU A CA 1
ATOM 2255 C C . LEU A 1 283 ? 7.775 21.620 3.103 1.00 32.88 283 LEU A C 1
ATOM 2257 O O . LEU A 1 283 ? 6.757 21.605 2.420 1.00 32.88 283 LEU A O 1
ATOM 2261 N N . ASN A 1 284 ? 8.452 22.743 3.376 1.00 33.00 284 ASN A N 1
ATOM 2262 C CA . ASN A 1 284 ? 8.082 24.075 2.891 1.00 33.00 284 ASN A CA 1
ATOM 2263 C C . ASN A 1 284 ? 8.924 24.563 1.691 1.00 33.00 284 ASN A C 1
ATOM 2265 O O . ASN A 1 284 ? 8.814 25.718 1.289 1.00 33.00 284 ASN A O 1
ATOM 2269 N N . ILE A 1 285 ? 9.751 23.701 1.082 1.00 34.56 285 ILE A N 1
ATOM 2270 C CA . ILE A 1 285 ? 10.475 24.020 -0.161 1.00 34.56 285 ILE A CA 1
ATOM 2271 C C . ILE A 1 285 ? 9.778 23.321 -1.329 1.00 34.56 285 ILE A C 1
ATOM 2273 O O . ILE A 1 285 ? 10.108 22.191 -1.687 1.00 34.56 285 ILE A O 1
ATOM 2277 N N . ASN A 1 286 ? 8.784 24.028 -1.873 1.00 33.66 286 ASN A N 1
ATOM 2278 C CA . ASN A 1 286 ? 8.307 24.064 -3.265 1.00 33.66 286 ASN A CA 1
ATOM 2279 C C . ASN A 1 286 ? 6.781 24.233 -3.323 1.00 33.66 286 ASN A C 1
ATOM 2281 O O . ASN A 1 286 ? 6.073 23.427 -3.931 1.00 33.66 286 ASN A O 1
ATOM 2285 N N . GLU A 1 287 ? 6.278 25.353 -2.801 1.00 32.69 287 GLU A N 1
ATOM 2286 C CA . GLU A 1 287 ? 5.224 26.051 -3.537 1.00 32.69 287 GLU A CA 1
ATOM 2287 C C . GLU A 1 287 ? 5.840 26.455 -4.881 1.00 32.69 287 GLU A C 1
ATOM 2289 O O . GLU A 1 287 ? 6.611 27.407 -4.998 1.00 32.69 287 GLU A O 1
ATOM 2294 N N . THR A 1 288 ? 5.610 25.639 -5.907 1.00 38.88 288 THR A N 1
ATOM 2295 C CA . THR A 1 288 ? 6.004 26.010 -7.264 1.00 38.88 288 THR A CA 1
ATOM 2296 C C . THR A 1 288 ? 5.142 27.206 -7.691 1.00 38.88 288 THR A C 1
ATOM 2298 O O . THR A 1 288 ? 3.929 27.171 -7.470 1.00 38.88 288 THR A O 1
ATOM 2301 N N . PRO A 1 289 ? 5.701 28.232 -8.367 1.00 38.59 289 PRO A N 1
ATOM 2302 C CA . PRO A 1 289 ? 4.949 29.393 -8.871 1.00 38.59 289 PRO A CA 1
ATOM 2303 C C . PRO A 1 289 ? 3.710 29.041 -9.721 1.00 38.59 289 PRO A C 1
ATOM 2305 O O . PRO A 1 289 ? 2.815 29.860 -9.904 1.00 38.59 289 PRO A O 1
ATOM 2308 N N . GLN A 1 290 ? 3.626 27.800 -10.209 1.00 39.88 290 GLN A N 1
ATOM 2309 C CA . GLN A 1 290 ? 2.484 27.272 -10.953 1.00 39.88 290 GLN A CA 1
ATOM 2310 C C . GLN A 1 290 ? 1.226 27.047 -10.098 1.00 39.88 290 GLN A C 1
ATOM 2312 O O . GLN A 1 290 ? 0.128 27.167 -10.631 1.00 39.88 290 GLN A O 1
ATOM 2317 N N . GLN A 1 291 ? 1.330 26.769 -8.791 1.00 36.72 291 GLN A N 1
ATOM 2318 C CA . GLN A 1 291 ? 0.137 26.628 -7.938 1.00 36.72 291 GLN A CA 1
ATOM 2319 C C . GLN A 1 291 ? -0.498 27.981 -7.591 1.00 36.72 291 GLN A C 1
ATOM 2321 O O . GLN A 1 291 ? -1.725 28.068 -7.528 1.00 36.72 291 GLN A O 1
ATOM 2326 N N . ALA A 1 292 ? 0.307 29.043 -7.478 1.00 41.78 292 ALA A N 1
ATOM 2327 C CA . ALA A 1 292 ? -0.191 30.409 -7.327 1.00 41.78 292 ALA A CA 1
ATOM 2328 C C . ALA A 1 292 ? -0.933 30.883 -8.593 1.00 41.78 292 ALA A C 1
ATOM 2330 O O . ALA A 1 292 ? -2.047 31.387 -8.488 1.00 41.78 292 ALA A O 1
ATOM 2331 N N . GLN A 1 293 ? -0.398 30.609 -9.793 1.00 38.34 293 GLN A N 1
ATOM 2332 C CA . GLN A 1 293 ? -1.068 30.953 -11.059 1.00 38.34 293 GLN A CA 1
ATOM 2333 C C . GLN A 1 293 ? -2.384 30.192 -11.281 1.00 38.34 293 GLN A C 1
ATOM 2335 O O . GLN A 1 293 ? -3.360 30.779 -11.742 1.00 38.34 293 GLN A O 1
ATOM 2340 N N . ILE A 1 294 ? -2.457 28.912 -10.895 1.00 42.03 294 ILE A N 1
ATOM 2341 C CA . ILE A 1 294 ? -3.698 28.126 -11.009 1.00 42.03 294 ILE A CA 1
ATOM 2342 C C . ILE A 1 294 ? -4.764 28.622 -10.016 1.00 42.03 294 ILE A C 1
ATOM 2344 O O . ILE A 1 294 ? -5.958 28.571 -10.317 1.00 42.03 294 ILE A O 1
ATOM 2348 N N . GLN A 1 295 ? -4.379 29.121 -8.837 1.00 43.12 295 GLN A N 1
ATO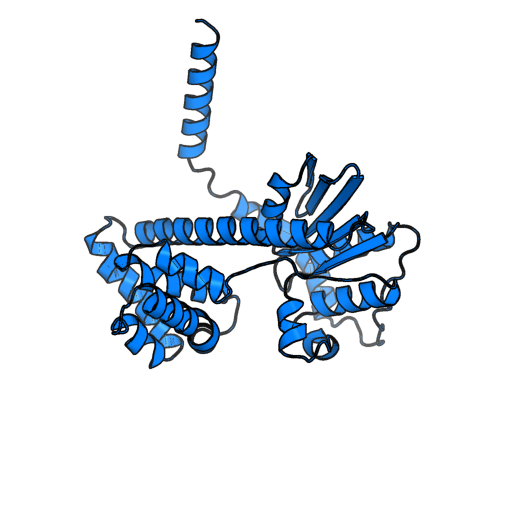M 2349 C CA . GLN A 1 295 ? -5.332 29.736 -7.906 1.00 43.12 295 GLN A CA 1
ATOM 2350 C C . GLN A 1 295 ? -5.800 31.120 -8.379 1.00 43.12 295 GLN A C 1
ATOM 2352 O O . GLN A 1 295 ? -6.980 31.441 -8.218 1.00 43.12 295 GLN A O 1
ATOM 2357 N N . GLU A 1 296 ? -4.929 31.898 -9.022 1.00 47.78 296 GLU A N 1
ATOM 2358 C CA . GLU A 1 296 ? -5.268 33.217 -9.562 1.00 47.78 296 GLU A CA 1
ATOM 2359 C C . GLU A 1 296 ? -6.219 33.113 -10.771 1.00 47.78 296 GLU A C 1
ATOM 2361 O O . GLU A 1 296 ? -7.285 33.736 -10.751 1.00 47.78 296 GLU A O 1
ATOM 2366 N N . GLU A 1 297 ? -5.949 32.221 -11.736 1.00 45.03 297 GLU A N 1
ATOM 2367 C CA . GLU A 1 297 ? -6.841 31.967 -12.886 1.00 45.03 297 GLU A CA 1
ATOM 2368 C C . GLU A 1 297 ? -8.225 31.452 -12.451 1.00 45.03 297 GLU A C 1
ATOM 2370 O O . GLU A 1 297 ? -9.257 31.884 -12.974 1.00 45.03 297 GLU A O 1
ATOM 2375 N N . ASN A 1 298 ? -8.284 30.577 -11.440 1.00 46.09 298 ASN A N 1
ATOM 2376 C CA . ASN A 1 298 ? -9.556 30.086 -10.902 1.00 46.09 298 ASN A CA 1
ATOM 2377 C C . ASN A 1 298 ? -10.339 31.165 -10.134 1.00 46.09 298 ASN A C 1
ATOM 2379 O O . ASN A 1 298 ? -11.573 31.115 -10.081 1.00 46.09 298 ASN A O 1
ATOM 2383 N N . SER A 1 299 ? -9.654 32.152 -9.550 1.00 50.34 299 SER A N 1
ATOM 2384 C CA . SER A 1 299 ? -10.297 33.280 -8.868 1.00 50.34 299 SER A CA 1
ATOM 2385 C C . SER A 1 299 ? -10.894 34.294 -9.855 1.00 50.34 299 SER A C 1
ATOM 2387 O O . SER A 1 299 ? -11.995 34.804 -9.623 1.00 50.34 299 SER A O 1
ATOM 2389 N N . GLU A 1 300 ? -10.239 34.523 -10.999 1.00 45.78 300 GLU A N 1
ATOM 2390 C CA . GLU A 1 300 ? -10.757 35.385 -12.067 1.00 45.78 300 GLU A CA 1
ATOM 2391 C C . GLU A 1 300 ? -11.927 34.744 -12.825 1.00 45.78 300 GLU A C 1
ATOM 2393 O O . GLU A 1 300 ? -12.915 35.422 -13.128 1.00 45.78 300 GLU A O 1
ATOM 2398 N N . LEU A 1 301 ? -11.878 33.428 -13.064 1.00 45.41 301 LEU A N 1
ATOM 2399 C CA . LEU A 1 301 ? -12.987 32.674 -13.663 1.00 45.41 301 LEU A CA 1
ATOM 2400 C C . LEU A 1 301 ? -14.248 32.706 -12.786 1.00 45.41 301 LEU A C 1
ATOM 2402 O O . LEU A 1 301 ? -15.356 32.877 -13.299 1.00 45.41 301 LEU A O 1
ATOM 2406 N N . ARG A 1 302 ? -14.094 32.633 -11.457 1.00 52.84 302 ARG A N 1
ATOM 2407 C CA . ARG A 1 302 ? -15.222 32.754 -10.518 1.00 52.84 302 ARG A CA 1
ATOM 2408 C C . ARG A 1 302 ? -15.834 34.156 -10.515 1.00 52.84 302 ARG A C 1
ATOM 2410 O O . ARG A 1 302 ? -17.058 34.259 -10.511 1.00 52.84 302 ARG A O 1
ATOM 2417 N N . LYS A 1 303 ? -15.022 35.217 -10.612 1.00 50.78 303 LYS A N 1
ATOM 2418 C CA . LYS A 1 303 ? -15.515 36.607 -10.709 1.00 50.78 303 LYS A CA 1
ATOM 2419 C C . LYS A 1 303 ? -16.240 36.908 -12.024 1.00 50.78 303 LYS A C 1
ATOM 2421 O O . LYS A 1 303 ? -17.163 37.717 -12.027 1.00 50.78 303 LYS A O 1
ATOM 2426 N N . LYS A 1 304 ? -15.869 36.255 -13.132 1.00 48.91 304 LYS A N 1
ATOM 2427 C CA . LYS A 1 304 ? -16.585 36.397 -14.416 1.00 48.91 304 LYS A CA 1
ATOM 2428 C C . LYS A 1 304 ? -17.902 35.615 -14.463 1.00 48.91 304 LYS A C 1
ATOM 2430 O O . LYS A 1 304 ? -18.819 36.042 -15.151 1.00 48.91 304 LYS A O 1
ATOM 2435 N N . SER A 1 305 ? -18.030 34.524 -13.702 1.00 50.34 305 SER A N 1
ATOM 2436 C CA . SER A 1 305 ? -19.276 33.740 -13.626 1.00 50.34 305 SER A CA 1
ATOM 2437 C C . SER A 1 305 ? -20.376 34.359 -12.751 1.00 50.34 305 SER A C 1
ATOM 2439 O O . SER A 1 305 ? -21.522 33.938 -12.838 1.00 50.34 305 SER A O 1
ATOM 2441 N N . SER A 1 306 ? -20.050 35.354 -11.917 1.00 46.78 306 SER A N 1
ATOM 2442 C CA . SER A 1 306 ? -21.004 36.019 -11.014 1.00 46.78 306 SER A CA 1
ATOM 2443 C C . SER A 1 306 ? -21.602 37.320 -11.571 1.00 46.78 306 SER A C 1
ATOM 2445 O O . SER A 1 306 ? -22.255 38.050 -10.831 1.00 46.78 306 SER A O 1
ATOM 2447 N N . LEU A 1 307 ? -21.338 37.645 -12.841 1.00 47.19 307 LEU A N 1
ATOM 2448 C CA . LEU A 1 307 ? -21.824 38.853 -13.529 1.00 47.19 307 LEU A CA 1
ATOM 2449 C C . LEU A 1 307 ? -22.557 38.536 -14.852 1.00 47.19 307 LEU A C 1
ATOM 2451 O O . LEU A 1 307 ? -22.720 39.429 -15.682 1.00 47.19 307 LEU A O 1
ATOM 2455 N N . GLY A 1 308 ? -22.987 37.284 -15.046 1.00 39.59 308 GLY A N 1
ATOM 2456 C CA . GLY A 1 308 ? -23.794 36.831 -16.186 1.00 39.59 308 GLY A CA 1
ATOM 2457 C C . GLY A 1 308 ? -25.151 36.312 -15.745 1.00 39.59 308 GLY A C 1
ATOM 2458 O O . GLY A 1 308 ? -25.181 35.601 -14.717 1.00 39.59 308 GLY A O 1
#

Sequence (308 aa):
MKLVFLIEGAKGVQQHANSDFSQVKDQQPELYFLSELAKLNNCDFFDPIVSMDVQHITYAFSKFPPTQHERVAHVILDFFRSKTPLDIIILKLFILPAYQNYMKEKGIRLMPAWLTTMQQSDNEAIAAQKTKMMKSLYSEKYSSPEAGYQKETALILAWFNKTSNSLSLSALQQYLAEHPEITHVVGLIGLSHLSFADSLGKVFDAPFSKIVTMEKDNRSVNITLYGGVHGNLSAYQMLASYVNKLHGLKLPVLQQNQTELSADMQSLLQHAQPTLAYQFERLNINETPQQAQIQEENSELRKKSSLG

Foldseek 3Di:
DAEEEAEACQVVCVVPVVSPCVVCCVPFVVNSQSVVLCVQQVHHYDYLFDAQALQLLLVLPVVDPPVCLLVSLVLQLVVPDDPDLCSLVCLVHHSVSSVVVNCVVVVNDDDDPSSVVSNVDGSVVSVVVVVVCLVPVQVVPDPRSVVVSVVVSVVSVVVSLVVRLCSSLVSVLVVCVVPVPAQEYEYEEALSNQCSCVPQADWDDDVQKIWHWHDDPNGTHTYIYGHDDRPDCPSVVVSVVVQVVPPPRDGDPPPPPPPPPPVVNVVCVVVVVVVVVVVVVVVPPDPDVVVVVVVVVVVVVVVVVVPD

Secondary structure (DSSP, 8-state):
--EEEEETTHHHHHHHSTT-GGGGTTT-HHHHHHHHHHHHTT-EEE-----S-HHHHHHHHHHS-GGGHHHHHHHHHHHT-SSS--HHHHIIIIIHHHHHHHHHHHT--S--HHHHHHHHS-HHHHHHHHHHHHHHTTTTT-SSHHHHHHHHHHHHHHHHHHHHHHHHHHHHHHHHHH-TT--EEEEEEEGGGGGGGGGSSEEEEETTEEEEEEEETTEEEEEEEEEE-TT-HHHHHHHHHHHHHSTTPPPP-----SS---HHHHHHHHHHHHHHHHHHHHHTS---HHHHHHHHHHHHHHHHHT--

Radius of gyration: 22.63 Å; chains: 1; bounding box: 52×57×61 Å

pLDDT: mean 74.59, std 19.11, range [28.44, 95.69]